Protein AF-A0A821LCJ4-F1 (afdb_monomer_lite)

Sequence (229 aa):
HLNHHFPSSVVELSSCEQFNIKFNEIFEHRVNQILFESLGNTTHIRIHDYLNENQSPDIVFSIGMRIAVLLELRRRLYLAMGQLHNAFEKYEELSIYAHQVTMGIQRLKTCGPRLLELPVNDTVMNTGIKTPESFGKNISEQLKKLAGLTFVDVSNKFEDFNTYNIMAELSGTLNQLAVSLTTIANNIRMLCSIIINGTQYTAMATAAAQIMGNHMALTVVSTMGHVDI

InterPro domains:
  IPR005677 Fumarate hydratase, class II [PTHR11444] (92-228)
  IPR008948 L-Aspartase-like [SSF48557] (3-223)
  IPR022761 Fumarate lyase, N-terminal [PF00206] (93-193)

Radius of gyration: 22.01 Å; chains: 1; bounding box: 57×32×64 Å

Organism: NCBI:txid392032

Secondary structure (DSSP, 8-state):
--GGGS-S-STT--SHHHHHHHHHHHHHHHHHHHHHHHH---S----HHHHTTT--HHHHHHHHHHHHHHHHIIIIIHHHHHHHHHHHTTSGGGHHHHHHHHHHHHHHHHHHHHHTEE--S-SSTTS--PPPTHHHHHHHHHHHHHHS---EE-S-HHHHHH--HHHHHHHHHHHHHHHHHHHHHHHHHHHHTTT---HHHHHHHHHHHHHHHHHHHHHHHHTT-----

Structure (mmCIF, N/CA/C/O backbone):
data_AF-A0A821LCJ4-F1
#
_entry.id   AF-A0A821LCJ4-F1
#
loop_
_atom_site.group_PDB
_atom_site.id
_atom_site.type_symbol
_atom_site.label_atom_id
_atom_site.label_alt_id
_atom_site.label_comp_id
_atom_site.label_asym_id
_atom_site.label_entity_id
_atom_site.label_seq_id
_atom_site.pdbx_PDB_ins_code
_atom_site.Cartn_x
_atom_site.Cartn_y
_atom_site.Cartn_z
_atom_site.occupancy
_atom_site.B_iso_or_equiv
_atom_site.auth_seq_id
_atom_site.auth_comp_id
_atom_site.auth_asym_id
_atom_site.auth_atom_id
_atom_site.pdbx_PDB_model_num
ATOM 1 N N . HIS A 1 1 ? -17.341 10.819 -2.148 1.00 61.78 1 HIS A N 1
ATOM 2 C CA . HIS A 1 1 ? -18.104 12.034 -1.797 1.00 61.78 1 HIS A CA 1
ATOM 3 C C . HIS A 1 1 ? -17.657 12.707 -0.497 1.00 61.78 1 HIS A C 1
ATOM 5 O O . HIS A 1 1 ? -17.877 13.900 -0.402 1.00 61.78 1 HIS A O 1
ATOM 11 N N . LEU A 1 2 ? -16.983 12.033 0.454 1.00 80.19 2 LEU A N 1
ATOM 12 C CA . LEU A 1 2 ? -16.538 12.680 1.707 1.00 80.19 2 LEU A CA 1
ATOM 13 C C . LEU A 1 2 ? -15.099 13.234 1.695 1.00 80.19 2 LEU A C 1
ATOM 15 O O . LEU A 1 2 ? -14.687 13.874 2.655 1.00 80.19 2 LEU A O 1
ATOM 19 N N . ASN A 1 3 ? -14.334 13.019 0.621 1.00 75.56 3 ASN A N 1
ATOM 20 C CA . ASN A 1 3 ? -12.900 13.341 0.576 1.00 75.56 3 ASN A CA 1
ATOM 21 C C . ASN A 1 3 ? -12.586 14.823 0.852 1.00 75.56 3 ASN A C 1
ATOM 23 O O . ASN A 1 3 ? -11.538 15.113 1.405 1.00 75.56 3 ASN A O 1
ATOM 27 N N . HIS A 1 4 ? -13.492 15.745 0.505 1.00 80.81 4 HIS A N 1
ATOM 28 C CA . HIS A 1 4 ? -13.312 17.185 0.733 1.00 80.81 4 HIS A CA 1
ATOM 29 C C . HIS A 1 4 ? -13.464 17.612 2.202 1.00 80.81 4 HIS A C 1
ATOM 31 O O . HIS A 1 4 ? -13.195 18.764 2.519 1.00 80.81 4 HIS A O 1
ATOM 37 N N . HIS A 1 5 ? -13.915 16.716 3.086 1.00 79.44 5 HIS A N 1
ATOM 38 C CA . HIS A 1 5 ? -14.032 17.000 4.517 1.00 79.44 5 HIS A CA 1
ATOM 39 C C . HIS A 1 5 ? -12.752 16.684 5.299 1.00 79.44 5 HIS A C 1
ATOM 41 O O . HIS A 1 5 ? -12.608 17.154 6.426 1.00 79.44 5 HIS A O 1
ATOM 47 N N . PHE A 1 6 ? -11.834 15.906 4.718 1.00 76.69 6 PHE A N 1
ATOM 48 C CA . PHE A 1 6 ? -10.517 15.676 5.304 1.00 76.69 6 PHE A CA 1
ATOM 49 C C . PHE A 1 6 ? -9.576 16.834 4.944 1.00 76.69 6 PHE A C 1
ATOM 51 O O . PHE A 1 6 ? -9.662 17.345 3.822 1.00 76.69 6 PHE A O 1
ATOM 58 N N . PRO A 1 7 ? -8.691 17.256 5.867 1.00 67.62 7 PRO A N 1
ATOM 59 C CA . PRO A 1 7 ? -7.708 18.295 5.584 1.00 67.62 7 PRO A CA 1
ATOM 60 C C . PRO A 1 7 ? -6.841 17.907 4.384 1.00 67.62 7 PRO A C 1
ATOM 62 O O . PRO A 1 7 ? -6.520 16.737 4.164 1.00 67.62 7 PRO A O 1
ATOM 65 N N . SER A 1 8 ? -6.480 18.906 3.581 1.00 59.28 8 SER A N 1
ATOM 66 C CA . SER A 1 8 ? -5.740 18.704 2.334 1.00 59.28 8 SER A CA 1
ATOM 67 C C . SER A 1 8 ? -4.258 18.404 2.540 1.00 59.28 8 SER A C 1
ATOM 69 O O . SER A 1 8 ? -3.614 17.928 1.604 1.00 59.28 8 SER A O 1
ATOM 71 N N . SER A 1 9 ? -3.703 18.683 3.725 1.00 63.44 9 SER A N 1
ATOM 72 C CA . SER A 1 9 ? -2.288 18.456 4.008 1.00 63.44 9 SER A CA 1
ATOM 73 C C . SER A 1 9 ? -2.072 17.418 5.109 1.00 63.44 9 SER A C 1
ATOM 75 O O . SER A 1 9 ? -2.760 17.386 6.125 1.00 63.44 9 SER A O 1
ATOM 77 N N . VAL A 1 10 ? -1.061 16.572 4.898 1.00 61.84 10 VAL A N 1
ATOM 78 C CA . VAL A 1 10 ? -0.571 15.602 5.892 1.00 61.84 10 VAL A CA 1
ATOM 79 C C . VAL A 1 10 ? 0.052 16.319 7.100 1.00 61.84 10 VAL A C 1
ATOM 81 O O . VAL A 1 10 ? 0.080 15.769 8.190 1.00 61.84 10 VAL A O 1
ATOM 84 N N . VAL A 1 11 ? 0.520 17.560 6.917 1.00 56.50 11 VAL A N 1
ATOM 85 C CA . VAL A 1 11 ? 1.195 18.370 7.948 1.00 56.50 11 VAL A CA 1
ATOM 86 C C . VAL A 1 11 ? 0.205 18.990 8.942 1.00 56.50 11 VAL A C 1
ATOM 88 O O . VAL A 1 11 ? 0.571 19.248 10.083 1.00 56.50 11 VAL A O 1
ATOM 91 N N . GLU A 1 12 ? -1.051 19.208 8.541 1.00 52.34 12 GLU A N 1
ATOM 92 C CA . GLU A 1 12 ? -2.107 19.739 9.419 1.00 52.34 12 GLU A CA 1
ATOM 93 C C . GLU A 1 12 ? -2.573 18.747 10.493 1.00 52.34 12 GLU A C 1
ATOM 95 O O . GLU A 1 12 ? -3.188 19.158 11.473 1.00 52.34 12 GLU A O 1
ATOM 100 N N . LEU A 1 13 ? -2.284 17.456 10.328 1.00 60.00 13 LEU A N 1
ATOM 101 C CA . LEU A 1 13 ? -2.612 16.412 11.292 1.00 60.00 13 LEU A CA 1
ATOM 102 C C . LEU A 1 13 ? -1.330 16.031 12.023 1.00 60.00 13 LEU A C 1
ATOM 104 O O . LEU A 1 13 ? -0.544 15.217 11.545 1.00 60.00 13 LEU A O 1
ATOM 108 N N . SER A 1 14 ? -1.092 16.650 13.177 1.00 63.03 14 SER A N 1
ATOM 109 C CA . SER A 1 14 ? 0.166 16.492 13.910 1.00 63.03 14 SER A CA 1
ATOM 110 C C . SER A 1 14 ? 0.271 15.166 14.677 1.00 63.03 14 SER A C 1
ATOM 112 O O . SER A 1 14 ? 1.294 14.930 15.316 1.00 63.03 14 SER A O 1
ATOM 114 N N . SER A 1 15 ? -0.765 14.314 14.653 1.00 77.06 15 SER A N 1
ATOM 115 C CA . SER A 1 15 ? -0.762 12.978 15.269 1.00 77.06 15 SER A CA 1
ATOM 116 C C . SER A 1 15 ? -1.851 12.043 14.713 1.00 77.06 15 SER A C 1
ATOM 118 O O . SER A 1 15 ? -2.855 12.491 14.146 1.00 77.06 15 SER A O 1
ATOM 120 N N . CYS A 1 16 ? -1.685 10.732 14.941 1.00 80.00 16 CYS A N 1
ATOM 121 C CA . CYS A 1 16 ? -2.712 9.708 14.700 1.00 80.00 16 CYS A CA 1
ATOM 122 C C . CYS A 1 16 ? -4.024 10.030 15.436 1.00 80.00 16 CYS A C 1
ATOM 124 O O . CYS A 1 16 ? -5.112 9.826 14.899 1.00 80.00 16 CYS A O 1
ATOM 126 N N . GLU A 1 17 ? -3.923 10.592 16.643 1.00 82.31 17 GLU A N 1
ATOM 127 C CA . GLU A 1 17 ? -5.065 11.004 17.459 1.00 82.31 17 GLU A CA 1
ATOM 128 C C . GLU A 1 17 ? -5.900 12.095 16.780 1.00 82.31 17 GLU A C 1
ATOM 130 O O . GLU A 1 17 ? -7.115 11.948 16.655 1.00 82.31 17 GLU A O 1
ATOM 135 N N . GLN A 1 18 ? -5.266 13.152 16.263 1.00 83.00 18 GLN A N 1
ATOM 136 C CA . GLN A 1 18 ? -5.983 14.218 15.557 1.00 83.00 18 GLN A CA 1
ATOM 137 C C . GLN A 1 18 ? -6.666 13.710 14.287 1.00 83.00 18 GLN A C 1
ATOM 139 O O . GLN A 1 18 ? -7.800 14.101 13.998 1.00 83.00 18 GLN A O 1
ATOM 144 N N . PHE A 1 19 ? -6.009 12.814 13.544 1.00 84.31 19 PHE A N 1
ATOM 145 C CA . PHE A 1 19 ? -6.632 12.172 12.387 1.00 84.31 19 PHE A CA 1
ATOM 146 C C . PHE A 1 19 ? -7.867 11.369 12.799 1.00 84.31 19 PHE A C 1
ATOM 148 O O . PHE A 1 19 ? -8.920 11.504 12.172 1.00 84.31 19 PHE A O 1
ATOM 155 N N . ASN A 1 20 ? -7.763 10.583 13.872 1.00 84.06 20 ASN A N 1
ATOM 156 C CA . ASN A 1 20 ? -8.860 9.758 14.360 1.00 84.06 20 ASN A CA 1
ATOM 157 C C . ASN A 1 20 ? -10.042 10.603 14.869 1.00 84.06 20 ASN A C 1
ATOM 159 O O . ASN A 1 20 ? -11.192 10.335 14.521 1.00 84.06 20 ASN A O 1
ATOM 163 N N . ILE A 1 21 ? -9.772 11.681 15.615 1.00 84.12 21 ILE A N 1
ATOM 164 C CA . ILE A 1 21 ? -10.796 12.650 16.035 1.00 84.12 21 ILE A CA 1
ATOM 165 C C . ILE A 1 21 ? -11.494 13.230 14.806 1.00 84.12 21 ILE A C 1
ATOM 167 O O . ILE A 1 21 ? -12.724 13.220 14.730 1.00 84.12 21 ILE A O 1
ATOM 171 N N . LYS A 1 22 ? -10.725 13.679 13.806 1.00 85.56 22 LYS A N 1
ATOM 172 C CA . LYS A 1 22 ? -11.310 14.307 12.622 1.00 85.56 22 LYS A CA 1
ATOM 173 C C . LYS A 1 22 ? -12.163 13.339 11.811 1.00 85.56 22 LYS A C 1
ATOM 175 O O . LYS A 1 22 ? -13.233 13.712 11.332 1.00 85.56 22 LYS A O 1
ATOM 180 N N . PHE A 1 23 ? -11.709 12.096 11.675 1.00 86.38 23 PHE A N 1
ATOM 181 C CA . PHE A 1 23 ? -12.477 11.032 11.041 1.00 86.38 23 PHE A CA 1
ATOM 182 C C . PHE A 1 23 ? -13.830 10.835 11.740 1.00 86.38 23 PHE A C 1
ATOM 184 O O . PHE A 1 23 ? -14.871 10.826 11.078 1.00 86.38 23 PHE A O 1
ATOM 191 N N . ASN A 1 24 ? -13.824 10.759 13.072 1.00 86.19 24 ASN A N 1
ATOM 192 C CA . ASN A 1 24 ? -15.033 10.564 13.866 1.00 86.19 24 ASN A CA 1
ATOM 193 C C . ASN A 1 24 ? -16.004 11.743 13.769 1.00 86.19 24 ASN A C 1
ATOM 195 O O . ASN A 1 24 ? -17.204 11.519 13.625 1.00 86.19 24 ASN A O 1
ATOM 199 N N . GLU A 1 25 ? -15.511 12.984 13.767 1.00 87.25 25 GLU A N 1
ATOM 200 C CA . GLU A 1 25 ? -16.342 14.178 13.554 1.00 87.25 25 GLU A CA 1
ATOM 201 C C . GLU A 1 25 ? -17.062 14.144 12.200 1.00 87.25 25 GLU A C 1
ATOM 203 O O . GLU A 1 25 ? -18.265 14.398 12.115 1.00 87.25 25 GLU A O 1
ATOM 208 N N . ILE A 1 26 ? -16.334 13.815 11.127 1.00 88.75 26 ILE A N 1
ATOM 209 C CA . ILE A 1 26 ? -16.896 13.736 9.772 1.00 88.75 26 ILE A CA 1
ATOM 210 C C . ILE A 1 26 ? -17.950 12.629 9.706 1.00 88.75 26 ILE A C 1
ATOM 212 O O . ILE A 1 26 ? -19.007 12.810 9.092 1.00 88.75 26 ILE A O 1
ATOM 216 N N . PHE A 1 27 ? -17.676 11.485 10.337 1.00 88.50 27 PHE A N 1
ATOM 217 C CA . PHE A 1 27 ? -18.601 10.360 10.370 1.00 88.50 27 PHE A CA 1
ATOM 218 C C . PHE A 1 27 ? -19.871 10.691 11.165 1.00 88.50 27 PHE A C 1
ATOM 220 O O . PHE A 1 27 ? -20.971 10.495 10.650 1.00 88.50 27 PHE A O 1
ATOM 227 N N . GLU A 1 28 ? -19.740 11.274 12.360 1.00 89.31 28 GLU A N 1
ATOM 228 C CA . GLU A 1 28 ? -20.864 11.747 13.178 1.00 89.31 28 GLU A CA 1
ATOM 229 C C . GLU A 1 28 ? -21.721 12.764 12.424 1.00 89.31 28 GLU A C 1
ATOM 231 O O . GLU A 1 28 ? -22.948 12.628 12.375 1.00 89.31 28 GLU A O 1
ATOM 236 N N . HIS A 1 29 ? -21.093 13.739 11.766 1.00 89.19 29 HIS A N 1
ATOM 237 C CA . HIS A 1 29 ? -21.809 14.717 10.955 1.00 89.19 29 HIS A CA 1
ATOM 238 C C . HIS A 1 29 ? -22.586 14.041 9.817 1.00 89.19 29 HIS A C 1
ATOM 240 O O . HIS A 1 29 ? -23.752 14.359 9.577 1.00 89.19 29 HIS A O 1
ATOM 246 N N . ARG A 1 30 ? -21.976 13.067 9.127 1.00 90.12 30 ARG A N 1
ATOM 247 C CA . ARG A 1 30 ? -22.646 12.359 8.030 1.00 90.12 30 ARG A CA 1
ATOM 248 C C . ARG A 1 30 ? -23.807 11.493 8.517 1.00 90.12 30 ARG A C 1
ATOM 250 O O . ARG A 1 30 ? -24.832 11.444 7.839 1.00 90.12 30 ARG A O 1
ATOM 257 N N . VAL A 1 31 ? -23.669 10.830 9.663 1.00 89.06 31 VAL A N 1
ATOM 258 C CA . VAL A 1 31 ? -24.748 10.035 10.265 1.00 89.06 31 VAL A CA 1
ATOM 259 C C . VAL A 1 31 ? -25.932 10.928 10.625 1.00 89.06 31 VAL A C 1
ATOM 261 O O . VAL A 1 31 ? -27.052 10.636 10.213 1.00 89.06 31 VAL A O 1
ATOM 264 N N . ASN A 1 32 ? -25.693 12.049 11.308 1.00 90.19 32 ASN A N 1
ATOM 265 C CA . ASN A 1 32 ? -26.756 12.987 11.675 1.00 90.19 32 ASN A CA 1
ATOM 266 C C . ASN A 1 32 ? -27.436 13.610 10.450 1.00 90.19 32 ASN A C 1
ATOM 268 O O . ASN A 1 32 ? -28.660 13.713 10.417 1.00 90.19 32 ASN A O 1
ATOM 272 N N . GLN A 1 33 ? -26.670 13.932 9.404 1.00 89.62 33 GLN A N 1
ATOM 273 C CA . GLN A 1 33 ? -27.237 14.393 8.139 1.00 89.62 33 GLN A CA 1
ATOM 274 C C . GLN A 1 33 ? -28.178 13.344 7.523 1.00 89.62 33 GLN A C 1
ATOM 276 O O . GLN A 1 33 ? -29.292 13.678 7.129 1.00 89.62 33 GLN A O 1
ATOM 281 N N . ILE A 1 34 ? -27.762 12.074 7.469 1.00 89.50 34 ILE A N 1
ATOM 282 C CA . ILE A 1 34 ? -28.593 10.992 6.920 1.00 89.50 34 ILE A CA 1
ATOM 283 C C . ILE A 1 34 ? -29.849 10.782 7.772 1.00 89.50 34 ILE A C 1
ATOM 285 O O . ILE A 1 34 ? -30.926 10.585 7.217 1.00 89.50 34 ILE A O 1
ATOM 289 N N . LEU A 1 35 ? -29.746 10.823 9.102 1.00 89.12 35 LEU A N 1
ATOM 290 C CA . LEU A 1 35 ? -30.897 10.662 10.000 1.00 89.12 35 LEU A CA 1
ATOM 291 C C . LEU A 1 35 ? -31.915 11.794 9.839 1.00 89.12 35 LEU A C 1
ATOM 293 O O . LEU A 1 35 ? -33.120 11.536 9.814 1.00 89.12 35 LEU A O 1
ATOM 297 N N . PHE A 1 36 ? -31.438 13.025 9.669 1.00 90.56 36 PHE A N 1
ATOM 298 C CA . PHE A 1 36 ? -32.294 14.161 9.358 1.00 90.56 36 PHE A CA 1
ATOM 299 C C . PHE A 1 36 ? -32.977 13.988 7.993 1.00 90.56 36 PHE A C 1
ATOM 301 O O . PHE A 1 36 ? -34.199 14.080 7.904 1.00 90.56 36 PHE A O 1
ATOM 308 N N . GLU A 1 37 ? -32.212 13.665 6.946 1.00 90.44 37 GLU A N 1
ATOM 309 C CA . GLU A 1 37 ? -32.722 13.507 5.575 1.00 90.44 37 GLU A CA 1
ATOM 310 C C . GLU A 1 37 ? -33.705 12.330 5.429 1.00 90.44 37 GLU A C 1
ATOM 312 O O . GLU A 1 37 ? -34.663 12.422 4.665 1.00 90.44 37 GLU A O 1
ATOM 317 N N . SER A 1 38 ? -33.480 11.221 6.141 1.00 89.75 38 SER A N 1
ATOM 318 C CA . SER A 1 38 ? -34.265 9.984 5.987 1.00 89.75 38 SER A CA 1
ATOM 319 C C . SER A 1 38 ? -35.453 9.863 6.939 1.00 89.75 38 SER A C 1
ATOM 321 O O . SER A 1 38 ? -36.473 9.289 6.562 1.00 89.75 38 SER A O 1
ATOM 323 N N . LEU A 1 39 ? -35.330 10.372 8.167 1.00 88.12 39 LEU A N 1
ATOM 324 C CA . LEU A 1 39 ? -36.312 10.164 9.237 1.00 88.12 39 LEU A CA 1
ATOM 325 C C . LEU A 1 39 ? -36.877 11.476 9.793 1.00 88.12 39 LEU A C 1
ATOM 327 O O . LEU A 1 39 ? -37.722 11.435 10.685 1.00 88.12 39 LEU A O 1
ATOM 331 N N . GLY A 1 40 ? -36.407 12.636 9.318 1.00 87.56 40 GLY A N 1
ATOM 332 C CA . GLY A 1 40 ? -36.753 13.933 9.905 1.00 87.56 40 GLY A CA 1
ATOM 333 C C . GLY A 1 40 ? -36.254 14.086 11.344 1.00 87.56 40 GLY A C 1
ATOM 334 O O . GLY A 1 40 ? -36.756 14.932 12.082 1.00 87.56 40 GLY A O 1
ATOM 335 N N . ASN A 1 41 ? -35.302 13.249 11.771 1.00 85.88 41 ASN A N 1
ATOM 336 C CA . ASN A 1 41 ? -34.805 13.268 13.136 1.00 85.88 41 ASN A CA 1
ATOM 337 C C . ASN A 1 41 ? -33.901 14.490 13.340 1.00 85.88 41 ASN A C 1
ATOM 339 O O . ASN A 1 41 ? -32.852 14.607 12.711 1.00 85.88 41 ASN A O 1
ATOM 343 N N . THR A 1 42 ? -34.312 15.396 14.225 1.00 85.06 42 THR A N 1
ATOM 344 C CA . THR A 1 42 ? -33.559 16.610 14.573 1.00 85.06 42 THR A CA 1
ATOM 345 C C . THR A 1 42 ? -32.671 16.428 15.801 1.00 85.06 42 THR A C 1
ATOM 347 O O . THR A 1 42 ? -31.938 17.344 16.169 1.00 85.06 42 THR A O 1
ATOM 350 N N . THR A 1 43 ? -32.758 15.284 16.483 1.00 87.06 43 THR A N 1
ATOM 351 C CA . THR A 1 43 ? -31.923 14.994 17.646 1.00 87.06 43 THR A CA 1
ATOM 352 C C . THR A 1 43 ? -30.517 14.642 17.184 1.00 87.06 43 THR A C 1
ATOM 354 O O . THR A 1 43 ? -30.320 13.646 16.491 1.00 87.06 43 THR A O 1
ATOM 357 N N . HIS A 1 44 ? -29.536 15.445 17.606 1.00 85.12 44 HIS A N 1
ATOM 358 C CA . HIS A 1 44 ? -28.126 15.158 17.359 1.00 85.12 44 HIS A CA 1
ATOM 359 C C . HIS A 1 44 ? -27.701 13.917 18.142 1.00 85.1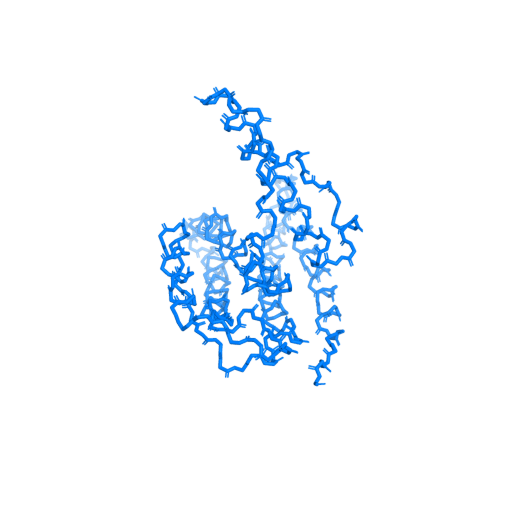2 44 HIS A C 1
ATOM 361 O O . HIS A 1 44 ? -27.699 13.917 19.375 1.00 85.12 44 HIS A O 1
ATOM 367 N N . ILE A 1 45 ? -27.340 12.858 17.426 1.00 84.38 45 ILE A N 1
ATOM 368 C CA . ILE A 1 45 ? -26.779 11.646 18.007 1.00 84.38 45 ILE A CA 1
ATOM 369 C C . ILE A 1 45 ? -25.268 11.808 18.056 1.00 84.38 45 ILE A C 1
ATOM 371 O O . ILE A 1 45 ? -24.587 11.856 17.029 1.00 84.38 45 ILE A O 1
ATOM 375 N N . ARG A 1 46 ? -24.757 11.865 19.281 1.00 83.12 46 ARG A N 1
ATOM 376 C CA . ARG A 1 46 ? -23.333 11.902 19.566 1.00 83.12 46 ARG A CA 1
ATOM 377 C C . ARG A 1 46 ? -22.790 10.474 19.532 1.00 83.12 46 ARG A C 1
ATOM 379 O O . ARG A 1 46 ? -22.931 9.734 20.499 1.00 83.12 46 ARG A O 1
ATOM 386 N N . ILE A 1 47 ? -22.251 10.065 18.386 1.00 80.81 47 ILE A N 1
ATOM 387 C CA . ILE A 1 47 ? -21.742 8.703 18.179 1.00 80.81 47 ILE A CA 1
ATOM 388 C C . ILE A 1 47 ? -20.245 8.584 18.446 1.00 80.81 47 ILE A C 1
ATOM 390 O O . ILE A 1 47 ? -19.765 7.465 18.593 1.00 80.81 47 ILE A O 1
ATOM 394 N N . HIS A 1 48 ? -19.508 9.698 18.532 1.00 73.81 48 HIS A N 1
ATOM 395 C CA . HIS A 1 48 ? -18.066 9.662 18.793 1.00 73.81 48 HIS A CA 1
ATOM 396 C C . HIS A 1 48 ? -17.704 8.885 20.075 1.00 73.81 48 HIS A C 1
ATOM 398 O O . HIS A 1 48 ? -16.677 8.211 20.079 1.00 73.81 48 HIS A O 1
ATOM 404 N N . ASP A 1 49 ? -18.574 8.913 21.096 1.00 68.62 49 ASP A N 1
ATOM 405 C CA . ASP A 1 49 ? -18.419 8.155 22.346 1.00 68.62 49 ASP A CA 1
ATOM 406 C C . ASP A 1 49 ? -18.390 6.636 22.097 1.00 68.62 49 ASP A C 1
ATOM 408 O O . ASP A 1 49 ? -17.674 5.924 22.788 1.00 68.62 49 ASP A O 1
ATOM 412 N N . TYR A 1 50 ? -19.095 6.156 21.066 1.00 75.19 50 TYR A N 1
ATOM 413 C CA . TYR A 1 50 ? -19.183 4.740 20.692 1.00 75.19 50 TYR A CA 1
ATOM 414 C C . TYR A 1 50 ? -18.171 4.331 19.610 1.00 75.19 50 TYR A C 1
ATOM 416 O O . TYR A 1 50 ? -17.781 3.169 19.531 1.00 75.19 50 TYR A O 1
ATOM 424 N N . LEU A 1 51 ? -17.750 5.260 18.740 1.00 74.88 51 LEU A N 1
ATOM 425 C CA . LEU A 1 51 ? -16.887 4.953 17.586 1.00 74.88 51 LEU A CA 1
ATOM 426 C C . LEU A 1 51 ? -15.492 4.470 17.990 1.00 74.88 51 LEU A C 1
ATOM 428 O O . LEU A 1 51 ? -14.933 3.600 17.324 1.00 74.88 51 LEU A O 1
ATOM 432 N N . ASN A 1 52 ? -14.957 5.024 19.078 1.00 76.38 52 ASN A N 1
ATOM 433 C CA . ASN A 1 52 ? -13.635 4.687 19.602 1.00 76.38 52 ASN A CA 1
ATOM 434 C C . ASN A 1 52 ? -13.681 3.688 20.764 1.00 76.38 52 ASN A C 1
ATOM 436 O O . ASN A 1 52 ? -12.636 3.395 21.348 1.00 76.38 52 ASN A O 1
ATOM 440 N N . GLU A 1 53 ? -14.858 3.162 21.125 1.00 76.69 53 GLU A N 1
ATOM 441 C CA . GLU A 1 53 ? -14.930 2.140 22.166 1.00 76.69 53 GLU A CA 1
ATOM 442 C C . GLU A 1 53 ? -14.026 0.968 21.792 1.00 76.69 53 GLU A C 1
ATOM 444 O O . GLU A 1 53 ? -14.122 0.407 20.697 1.00 76.69 53 GLU A O 1
ATOM 449 N N . ASN A 1 54 ? -13.160 0.582 22.731 1.00 74.00 54 ASN A N 1
ATOM 450 C CA . ASN A 1 54 ? -12.210 -0.514 22.566 1.00 74.00 54 ASN A CA 1
ATOM 451 C C . ASN A 1 54 ? -11.139 -0.269 21.479 1.00 74.00 54 ASN A C 1
ATOM 453 O O . ASN A 1 54 ? -10.580 -1.235 20.966 1.00 74.00 54 ASN A O 1
ATOM 457 N N . GLN A 1 55 ? -10.827 0.983 21.117 1.00 77.25 55 GLN A N 1
ATOM 458 C CA . GLN A 1 55 ? -9.835 1.304 20.079 1.00 77.25 55 GLN A CA 1
ATOM 459 C C . GLN A 1 55 ? -8.807 2.350 20.534 1.00 77.25 55 GLN A C 1
ATOM 461 O O . GLN A 1 55 ? -9.158 3.382 21.100 1.00 77.25 55 GLN A O 1
ATOM 466 N N . SER A 1 56 ? -7.534 2.111 20.212 1.00 79.62 56 SER A N 1
ATOM 467 C CA . SER A 1 56 ? -6.465 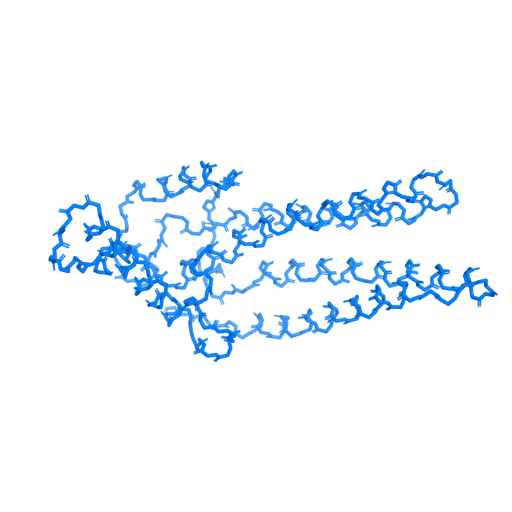3.111 20.243 1.00 79.62 56 SER A CA 1
ATOM 468 C C . SER A 1 56 ? -6.332 3.789 18.869 1.00 79.62 56 SER A C 1
ATOM 470 O O . SER A 1 56 ? -6.239 3.079 17.860 1.00 79.62 56 SER A O 1
ATOM 472 N N . PRO A 1 57 ? -6.271 5.135 18.801 1.00 80.81 57 PRO A N 1
ATOM 473 C CA . PRO A 1 57 ? -6.047 5.869 17.555 1.00 80.81 57 PRO A CA 1
ATOM 474 C C . PRO A 1 57 ? -4.830 5.392 16.753 1.00 80.81 57 PRO A C 1
ATOM 476 O O . PRO A 1 57 ? -4.906 5.311 15.529 1.00 80.81 57 PRO A O 1
ATOM 479 N N . ASP A 1 58 ? -3.732 5.032 17.420 1.00 80.19 58 ASP A N 1
ATOM 480 C CA . ASP A 1 58 ? -2.500 4.576 16.764 1.00 80.19 58 ASP A CA 1
ATOM 481 C C . ASP A 1 58 ? -2.694 3.232 16.057 1.00 80.19 58 ASP A C 1
ATOM 483 O O . ASP A 1 58 ? -2.255 3.034 14.921 1.00 80.19 58 ASP A O 1
ATOM 487 N N . ILE A 1 59 ? -3.439 2.324 16.692 1.00 80.06 59 ILE A N 1
ATOM 488 C CA . ILE A 1 59 ? -3.772 1.020 16.115 1.00 80.06 59 ILE A CA 1
ATOM 489 C C . ILE A 1 59 ? -4.729 1.201 14.937 1.00 80.06 59 ILE A C 1
ATOM 491 O O . ILE A 1 59 ? -4.492 0.639 13.867 1.00 80.06 59 ILE A O 1
ATOM 495 N N . VAL A 1 60 ? -5.769 2.027 15.086 1.00 82.94 60 VAL A N 1
ATOM 496 C CA . VAL A 1 60 ? -6.713 2.339 13.997 1.00 82.94 60 VAL A CA 1
ATOM 497 C C . VAL A 1 60 ? -5.975 2.925 12.794 1.00 82.94 60 VAL A C 1
ATOM 499 O O . VAL A 1 60 ? -6.202 2.500 11.657 1.00 82.94 60 VAL A O 1
ATOM 502 N N . PHE A 1 61 ? -5.047 3.851 13.036 1.00 84.44 61 PHE A N 1
ATOM 503 C CA . PHE A 1 61 ? -4.238 4.457 11.987 1.00 84.44 61 PHE A CA 1
ATOM 504 C C . PHE A 1 61 ? -3.327 3.429 11.299 1.00 84.44 61 PHE A C 1
ATOM 506 O O . PHE A 1 61 ? -3.315 3.350 10.069 1.00 84.44 61 PHE A O 1
ATOM 513 N N . SER A 1 62 ? -2.625 2.587 12.066 1.00 84.62 62 SER A N 1
ATOM 514 C CA . SER A 1 62 ? -1.766 1.517 11.535 1.00 84.62 62 SER A CA 1
ATOM 515 C C . SER A 1 62 ? -2.551 0.519 10.672 1.00 84.62 62 SER A C 1
ATOM 517 O O . SER A 1 62 ? -2.145 0.208 9.545 1.00 84.62 62 SER A O 1
ATOM 519 N N . ILE A 1 63 ? -3.730 0.086 11.138 1.00 85.56 63 ILE A N 1
ATOM 520 C CA . ILE A 1 63 ? -4.645 -0.782 10.381 1.00 85.56 63 ILE A CA 1
ATOM 521 C C . ILE A 1 63 ? -5.053 -0.100 9.066 1.00 85.56 63 ILE A C 1
ATOM 523 O O . ILE A 1 63 ? -4.938 -0.696 7.989 1.00 85.56 63 ILE A O 1
ATOM 527 N N . GLY A 1 64 ? -5.495 1.159 9.135 1.00 87.75 64 GLY A N 1
ATOM 528 C CA . GLY A 1 64 ? -5.899 1.943 7.968 1.00 87.75 64 GLY A CA 1
ATOM 529 C C . GLY A 1 64 ? -4.781 2.077 6.934 1.00 87.75 64 GLY A C 1
ATOM 530 O O . GLY A 1 64 ? -5.008 1.850 5.743 1.00 87.75 64 GLY A O 1
ATOM 531 N N . MET A 1 65 ? -3.558 2.355 7.389 1.00 89.69 65 MET A N 1
ATOM 532 C CA . MET A 1 65 ? -2.367 2.451 6.545 1.00 89.69 65 MET A CA 1
ATOM 533 C C . MET A 1 65 ? -2.058 1.133 5.830 1.00 89.69 65 MET A C 1
ATOM 535 O O . MET A 1 65 ? -1.884 1.129 4.608 1.00 89.69 65 MET A O 1
ATOM 539 N N . ARG A 1 66 ? -2.046 -0.003 6.542 1.00 91.44 66 ARG A N 1
ATOM 540 C CA . ARG A 1 66 ? -1.787 -1.320 5.925 1.00 91.44 66 ARG A CA 1
ATOM 541 C C . ARG A 1 66 ? -2.862 -1.692 4.909 1.00 91.44 66 ARG A C 1
ATOM 543 O O . ARG A 1 66 ? -2.532 -2.152 3.814 1.00 91.44 66 ARG A O 1
ATOM 550 N N . ILE A 1 67 ? -4.136 -1.431 5.213 1.00 91.69 67 ILE A N 1
ATOM 551 C CA . ILE A 1 67 ? -5.240 -1.639 4.264 1.00 91.69 67 ILE A CA 1
ATOM 552 C C . ILE A 1 67 ? -5.048 -0.773 3.016 1.00 91.69 67 ILE A C 1
ATOM 554 O O . ILE A 1 67 ? -5.136 -1.291 1.901 1.00 91.69 67 ILE A O 1
ATOM 558 N N . ALA A 1 68 ? -4.776 0.525 3.180 1.00 92.94 68 ALA A N 1
ATOM 559 C CA . ALA A 1 68 ? -4.587 1.446 2.063 1.00 92.94 68 ALA A CA 1
ATOM 560 C C . ALA A 1 68 ? -3.437 0.991 1.155 1.00 92.94 68 ALA A C 1
ATOM 562 O O . ALA A 1 68 ? -3.618 0.877 -0.058 1.00 92.94 68 ALA A O 1
ATOM 563 N N . VAL A 1 69 ? -2.295 0.632 1.746 1.00 95.25 69 VAL A N 1
ATOM 564 C CA . VAL A 1 69 ? -1.133 0.091 1.033 1.00 95.25 69 VAL A CA 1
ATOM 565 C C . VAL A 1 69 ? -1.492 -1.177 0.260 1.00 95.25 69 VAL A C 1
ATOM 567 O O . VAL A 1 69 ? -1.266 -1.243 -0.947 1.00 95.25 69 VAL A O 1
ATOM 570 N N . LEU A 1 70 ? -2.090 -2.178 0.912 1.00 94.81 70 LEU A N 1
ATOM 571 C CA . LEU A 1 70 ? -2.457 -3.445 0.268 1.00 94.81 70 LEU A CA 1
ATOM 572 C C . LEU A 1 70 ? -3.443 -3.238 -0.888 1.00 94.81 70 LEU A C 1
ATOM 574 O O . LEU A 1 70 ? -3.330 -3.878 -1.941 1.00 94.81 70 LEU A O 1
ATOM 578 N N . LEU A 1 71 ? -4.405 -2.329 -0.716 1.00 94.25 71 LEU A N 1
ATOM 579 C CA . LEU A 1 71 ? -5.356 -1.978 -1.761 1.00 94.25 71 LEU A CA 1
ATOM 580 C C . LEU A 1 71 ? -4.681 -1.263 -2.931 1.00 94.25 71 LEU A C 1
ATOM 582 O O . LEU A 1 71 ? -4.981 -1.614 -4.068 1.00 94.25 71 LEU A O 1
ATOM 586 N N . GLU A 1 72 ? -3.774 -0.320 -2.688 1.00 95.56 72 GLU A N 1
ATOM 587 C CA . GLU A 1 72 ? -3.056 0.413 -3.738 1.00 95.56 72 GLU A CA 1
ATOM 588 C C . GLU A 1 72 ? -2.062 -0.478 -4.498 1.00 95.56 72 GLU A C 1
ATOM 590 O O . GLU A 1 72 ? -2.016 -0.443 -5.734 1.00 95.56 72 GLU A O 1
ATOM 595 N N . LEU A 1 73 ? -1.357 -1.372 -3.795 1.00 95.75 73 LEU A N 1
ATOM 596 C CA . LEU A 1 73 ? -0.525 -2.405 -4.417 1.00 95.75 73 LEU A CA 1
ATOM 597 C C . LEU A 1 73 ? -1.357 -3.259 -5.383 1.00 95.75 73 LEU A C 1
ATOM 599 O O . LEU A 1 73 ? -0.985 -3.431 -6.544 1.00 95.75 73 LEU A O 1
ATOM 603 N N . ARG A 1 74 ? -2.523 -3.743 -4.933 1.00 94.00 74 ARG A N 1
ATOM 604 C CA . ARG A 1 74 ? -3.409 -4.595 -5.739 1.00 94.00 74 ARG A CA 1
ATOM 605 C C . ARG A 1 74 ? -4.086 -3.847 -6.888 1.00 94.00 74 ARG A C 1
ATOM 607 O O . ARG A 1 74 ? -4.173 -4.386 -7.987 1.00 94.00 74 ARG A O 1
ATOM 614 N N . ARG A 1 75 ? -4.624 -2.654 -6.628 1.00 94.81 75 ARG A N 1
ATOM 615 C CA . ARG A 1 75 ? -5.498 -1.917 -7.559 1.00 94.81 75 ARG A CA 1
ATOM 616 C C . ARG A 1 75 ? -4.738 -1.088 -8.579 1.00 94.81 75 ARG A C 1
ATOM 618 O O . ARG A 1 75 ? -5.309 -0.790 -9.621 1.00 94.81 75 ARG A O 1
ATOM 625 N N . ARG A 1 76 ? -3.500 -0.690 -8.285 1.00 96.25 76 ARG A N 1
ATOM 626 C CA . ARG A 1 76 ? -2.711 0.157 -9.183 1.00 96.25 76 ARG A CA 1
ATOM 627 C C . ARG A 1 76 ? -1.393 -0.491 -9.548 1.00 96.25 76 ARG A C 1
ATOM 629 O O . ARG A 1 76 ? -1.181 -0.790 -10.721 1.00 96.25 76 ARG A O 1
ATOM 636 N N . LEU A 1 77 ? -0.528 -0.738 -8.564 1.00 96.50 77 LEU A N 1
ATOM 637 C CA . LEU A 1 77 ? 0.863 -1.083 -8.854 1.00 96.50 77 LEU A CA 1
ATOM 638 C C . LEU A 1 77 ? 0.987 -2.422 -9.588 1.00 96.50 77 LEU A C 1
ATOM 640 O O . LEU A 1 77 ? 1.585 -2.469 -10.658 1.00 96.50 77 LEU A O 1
ATOM 644 N N . TYR A 1 78 ? 0.380 -3.495 -9.078 1.00 97.06 78 TYR A N 1
ATOM 645 C CA . TYR A 1 78 ? 0.466 -4.811 -9.719 1.00 97.06 78 TYR A CA 1
ATOM 646 C C . TYR A 1 78 ? -0.178 -4.842 -11.106 1.00 97.06 78 TYR A C 1
ATOM 648 O O . TYR A 1 78 ? 0.327 -5.538 -11.985 1.00 97.06 78 TYR A O 1
ATOM 656 N N . LEU A 1 79 ? -1.242 -4.065 -11.332 1.00 97.44 79 LEU A N 1
ATOM 657 C CA . LEU A 1 79 ? -1.852 -3.946 -12.658 1.00 97.44 79 LEU A CA 1
ATOM 658 C C . LEU A 1 79 ? -0.920 -3.223 -13.634 1.00 97.44 79 LEU A C 1
ATOM 660 O O . LEU A 1 79 ? -0.670 -3.734 -14.723 1.00 97.44 79 LEU A O 1
ATOM 664 N N . ALA A 1 80 ? -0.360 -2.079 -13.233 1.00 96.94 80 ALA A N 1
ATOM 665 C CA . ALA A 1 80 ? 0.566 -1.310 -14.061 1.00 96.94 80 ALA A CA 1
ATOM 666 C C . ALA A 1 80 ? 1.843 -2.107 -14.380 1.00 96.94 80 ALA A C 1
ATOM 668 O O . ALA A 1 80 ? 2.288 -2.145 -15.526 1.00 96.94 80 ALA A O 1
ATOM 669 N N . MET A 1 81 ? 2.400 -2.808 -13.390 1.00 96.88 81 MET A N 1
ATOM 670 C CA . MET A 1 81 ? 3.552 -3.686 -13.594 1.00 96.88 81 MET A CA 1
ATOM 671 C C . MET A 1 81 ? 3.213 -4.871 -14.502 1.00 96.88 81 MET A C 1
ATOM 673 O O . MET A 1 81 ? 4.019 -5.221 -15.356 1.00 96.88 81 MET A O 1
ATOM 677 N N . GLY A 1 82 ? 2.020 -5.459 -14.374 1.00 97.38 82 GLY A N 1
ATOM 678 C CA . GLY A 1 82 ? 1.557 -6.515 -15.277 1.00 97.38 82 GLY A CA 1
ATOM 679 C C . GLY A 1 82 ? 1.443 -6.036 -16.726 1.00 97.38 82 GLY A C 1
ATOM 680 O O . GLY A 1 82 ? 1.888 -6.721 -17.642 1.00 97.38 82 GLY A O 1
ATOM 681 N N . GLN A 1 83 ? 0.920 -4.827 -16.946 1.00 97.06 83 GLN A N 1
ATOM 682 C CA . GLN A 1 83 ? 0.869 -4.213 -18.277 1.00 97.06 83 GLN A CA 1
ATOM 683 C C . GLN A 1 83 ? 2.269 -3.966 -18.850 1.00 97.06 83 GLN A C 1
ATOM 685 O O . GLN A 1 83 ? 2.510 -4.272 -20.017 1.00 97.06 83 GLN A O 1
ATOM 690 N N . LEU A 1 84 ? 3.191 -3.450 -18.034 1.00 95.31 84 LEU A N 1
ATOM 691 C CA . LEU A 1 84 ? 4.573 -3.200 -18.442 1.00 95.31 84 LEU A CA 1
ATOM 692 C C . LEU A 1 84 ? 5.313 -4.504 -18.778 1.00 95.31 84 LEU A C 1
ATOM 694 O O . LEU A 1 84 ? 5.975 -4.586 -19.807 1.00 95.31 84 LEU A O 1
ATOM 698 N N . HIS A 1 85 ? 5.151 -5.536 -17.949 1.00 96.81 85 HIS A N 1
ATOM 699 C CA . HIS A 1 85 ? 5.689 -6.872 -18.199 1.00 96.81 85 HIS A CA 1
ATOM 700 C C . HIS A 1 85 ? 5.179 -7.441 -19.532 1.00 96.81 85 HIS A C 1
ATOM 702 O O . HIS A 1 85 ? 5.983 -7.781 -20.397 1.00 96.81 85 HIS A O 1
ATOM 708 N N . ASN A 1 86 ? 3.858 -7.436 -19.745 1.00 97.19 86 ASN A N 1
ATOM 709 C CA . ASN A 1 86 ? 3.243 -7.925 -20.982 1.00 97.19 86 ASN A CA 1
ATOM 710 C C . ASN A 1 86 ? 3.675 -7.122 -22.218 1.00 97.19 86 ASN A C 1
ATOM 712 O O . ASN A 1 86 ? 3.634 -7.637 -23.332 1.00 97.19 86 ASN A O 1
ATOM 716 N N . ALA A 1 87 ? 4.039 -5.847 -22.061 1.00 95.00 87 ALA A N 1
ATOM 717 C CA . ALA A 1 87 ? 4.567 -5.046 -23.159 1.00 95.00 87 ALA A CA 1
ATOM 718 C C . ALA A 1 87 ? 5.978 -5.496 -23.566 1.00 95.00 87 ALA A C 1
ATOM 720 O O . ALA A 1 87 ? 6.267 -5.535 -24.761 1.00 95.00 87 ALA A O 1
ATOM 721 N N . PHE A 1 88 ? 6.824 -5.863 -22.598 1.00 95.19 88 PHE A N 1
ATOM 722 C CA . PHE A 1 88 ? 8.172 -6.370 -22.859 1.00 95.19 88 PHE A CA 1
ATOM 723 C C . PHE A 1 88 ? 8.181 -7.810 -23.374 1.00 95.19 88 PHE A C 1
ATOM 725 O O . PHE A 1 88 ? 8.935 -8.095 -24.295 1.00 95.19 88 PHE A O 1
ATOM 732 N N . GLU A 1 89 ? 7.314 -8.693 -22.870 1.00 95.00 89 GLU A N 1
ATOM 733 C CA . GLU A 1 89 ? 7.259 -10.094 -23.331 1.00 95.00 89 GLU A CA 1
ATOM 734 C C . GLU A 1 89 ? 6.915 -10.261 -24.817 1.00 95.00 89 GLU A C 1
ATOM 736 O O . GLU A 1 89 ? 7.184 -11.309 -25.396 1.00 95.00 89 GLU A O 1
ATOM 741 N N . LYS A 1 90 ? 6.356 -9.233 -25.466 1.00 95.12 90 LYS A N 1
ATOM 742 C CA . LYS A 1 90 ? 6.070 -9.266 -26.909 1.00 95.12 90 LYS A CA 1
ATOM 743 C C . LYS A 1 90 ? 7.321 -9.390 -27.782 1.00 95.12 90 LYS A C 1
ATOM 745 O O . LYS A 1 90 ? 7.182 -9.746 -28.948 1.00 95.12 90 LYS A O 1
ATOM 750 N N . TYR A 1 91 ? 8.497 -9.062 -27.249 1.00 92.81 91 TYR A N 1
ATOM 751 C CA . TYR A 1 91 ? 9.755 -9.025 -27.988 1.00 92.81 91 TYR A CA 1
ATOM 752 C C . TYR A 1 91 ? 10.823 -9.807 -27.222 1.00 92.81 91 TYR A C 1
ATOM 754 O O . TYR A 1 91 ? 11.097 -9.516 -26.056 1.00 92.81 91 TYR A O 1
ATOM 762 N N . GLU A 1 92 ? 11.444 -10.788 -27.875 1.00 93.19 92 GLU A N 1
ATOM 763 C CA . GLU A 1 92 ? 12.417 -11.688 -27.244 1.00 93.19 92 GLU A CA 1
ATOM 764 C C . GLU A 1 92 ? 13.622 -10.923 -26.674 1.00 93.19 92 GLU A C 1
ATOM 766 O O . GLU A 1 92 ? 14.074 -11.208 -25.560 1.00 93.19 92 GLU A O 1
ATOM 771 N N . GLU A 1 93 ? 14.082 -9.874 -27.364 1.00 91.00 93 GLU A N 1
ATOM 772 C CA . GLU A 1 93 ? 15.217 -9.056 -26.923 1.00 91.00 93 GLU A CA 1
ATOM 773 C C . GLU A 1 93 ? 14.914 -8.237 -25.655 1.00 91.00 93 GLU A C 1
ATOM 775 O O . GLU A 1 93 ? 15.832 -7.783 -24.970 1.00 91.00 93 GLU A O 1
ATOM 780 N N . LEU A 1 94 ? 13.633 -8.052 -25.312 1.00 93.31 94 LEU A N 1
ATOM 781 C CA . LEU A 1 94 ? 13.187 -7.318 -24.123 1.00 93.31 94 LEU A CA 1
ATOM 782 C C . LEU A 1 94 ? 12.828 -8.245 -22.949 1.00 93.31 94 LEU A C 1
ATOM 784 O O . LEU A 1 94 ? 12.425 -7.764 -21.885 1.00 93.31 94 LEU A O 1
ATOM 788 N N . SER A 1 95 ? 13.035 -9.558 -23.096 1.00 94.00 95 SER A N 1
ATOM 789 C CA . SER A 1 95 ? 12.776 -10.568 -22.058 1.00 94.00 95 SER A CA 1
ATOM 790 C C . SER A 1 95 ? 13.498 -10.280 -20.735 1.00 94.00 95 SER A C 1
ATOM 792 O O . SER A 1 95 ? 12.945 -10.518 -19.659 1.00 94.00 95 SER A O 1
ATOM 794 N N . ILE A 1 96 ? 14.690 -9.673 -20.782 1.00 94.62 96 ILE A N 1
ATOM 795 C CA . ILE A 1 96 ? 15.419 -9.229 -19.585 1.00 94.62 96 ILE A CA 1
ATOM 796 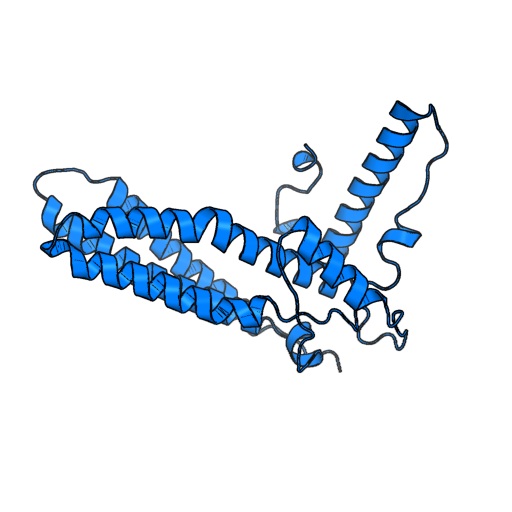C C . ILE A 1 96 ? 14.617 -8.208 -18.761 1.00 94.62 96 ILE A C 1
ATOM 798 O O . ILE A 1 96 ? 14.561 -8.309 -17.534 1.00 94.62 96 ILE A O 1
ATOM 802 N N . TYR A 1 97 ? 13.944 -7.256 -19.413 1.00 96.31 97 TYR A N 1
ATOM 803 C CA . TYR A 1 97 ? 13.137 -6.239 -18.736 1.00 96.31 97 TYR A CA 1
ATOM 804 C C . TYR A 1 97 ? 11.822 -6.823 -18.229 1.00 96.31 97 TYR A C 1
ATOM 806 O O . TYR A 1 97 ? 11.414 -6.521 -17.106 1.00 96.31 97 TYR A O 1
ATOM 814 N N . ALA A 1 98 ? 11.202 -7.721 -19.002 1.00 96.81 98 ALA A N 1
ATOM 815 C CA . ALA A 1 98 ? 10.046 -8.485 -18.544 1.00 96.81 98 ALA A CA 1
ATOM 816 C C . ALA A 1 98 ? 10.372 -9.243 -17.246 1.00 96.81 98 ALA A C 1
ATOM 818 O O . ALA A 1 98 ? 9.620 -9.153 -16.272 1.00 96.81 98 ALA A O 1
ATOM 819 N N . HIS A 1 99 ? 11.531 -9.907 -17.195 1.00 97.12 99 HIS A N 1
ATOM 820 C CA . HIS A 1 99 ? 11.995 -10.627 -16.015 1.00 97.12 99 HIS A CA 1
ATOM 821 C C . HIS A 1 99 ? 12.276 -9.695 -14.825 1.00 97.12 99 HIS A C 1
ATOM 823 O O . HIS A 1 99 ? 11.862 -9.999 -13.705 1.00 97.12 99 HIS A O 1
ATOM 829 N N . GLN A 1 100 ? 12.911 -8.535 -15.040 1.00 97.44 100 GLN A N 1
ATOM 830 C CA . GLN A 1 100 ? 13.124 -7.541 -13.977 1.00 97.44 100 GLN A CA 1
ATOM 831 C C . GLN A 1 100 ? 11.806 -7.080 -13.339 1.00 97.44 100 GLN A C 1
ATOM 833 O O . GLN A 1 100 ? 11.718 -7.003 -12.110 1.00 97.44 100 GLN A O 1
ATOM 838 N N . VAL A 1 101 ? 10.772 -6.830 -14.149 1.00 97.44 101 VAL A N 1
ATOM 839 C CA . VAL A 1 101 ? 9.435 -6.474 -13.654 1.00 97.44 101 VAL A CA 1
ATOM 840 C C . VAL A 1 101 ? 8.821 -7.634 -12.865 1.00 97.44 101 VAL A C 1
ATOM 842 O O . VAL A 1 101 ? 8.340 -7.413 -11.753 1.00 97.44 101 VAL A O 1
ATOM 845 N N . THR A 1 102 ? 8.904 -8.871 -13.366 1.00 97.81 102 THR A N 1
ATOM 846 C CA . THR A 1 102 ? 8.410 -10.067 -12.656 1.00 97.81 102 THR A CA 1
ATOM 847 C C . THR A 1 102 ? 9.067 -10.228 -11.291 1.00 97.81 102 THR A C 1
ATOM 849 O O . THR A 1 102 ? 8.372 -10.427 -10.293 1.00 97.81 102 THR A O 1
ATOM 852 N N . MET A 1 103 ? 10.393 -10.093 -11.218 1.00 98.00 103 MET A N 1
ATOM 853 C CA . MET A 1 103 ? 11.124 -10.174 -9.952 1.00 98.00 103 MET A CA 1
ATOM 854 C C . MET A 1 103 ? 10.734 -9.038 -9.000 1.00 98.00 103 MET A C 1
ATOM 856 O O . MET A 1 103 ? 10.582 -9.273 -7.804 1.00 98.00 103 MET A O 1
ATOM 860 N N . GLY A 1 104 ? 10.503 -7.826 -9.513 1.00 96.94 104 GLY A N 1
ATOM 861 C CA . GLY A 1 104 ? 9.979 -6.710 -8.722 1.00 96.94 104 GLY A CA 1
ATOM 862 C C . GLY A 1 104 ? 8.612 -7.015 -8.096 1.00 96.94 104 GLY A C 1
ATOM 863 O O . GLY A 1 104 ? 8.426 -6.810 -6.898 1.00 96.94 104 GLY A O 1
ATOM 864 N N . ILE A 1 105 ? 7.675 -7.578 -8.873 1.00 97.25 105 ILE A N 1
ATOM 865 C CA . ILE A 1 105 ? 6.360 -8.008 -8.361 1.00 97.25 105 ILE A CA 1
ATOM 866 C C . ILE A 1 105 ? 6.531 -9.084 -7.287 1.00 97.25 105 ILE A C 1
ATOM 868 O O . ILE A 1 105 ? 5.866 -9.032 -6.254 1.00 97.25 105 ILE A O 1
ATOM 872 N N . GLN A 1 106 ? 7.395 -10.074 -7.524 1.00 97.44 106 GLN A N 1
ATOM 873 C CA . GLN A 1 106 ? 7.613 -11.164 -6.574 1.00 97.44 106 GLN A CA 1
ATOM 874 C C . GLN A 1 106 ? 8.168 -10.656 -5.244 1.00 97.44 106 GLN A C 1
ATOM 876 O O . GLN A 1 106 ? 7.630 -11.027 -4.206 1.00 97.44 106 GLN A O 1
ATOM 881 N N . ARG A 1 107 ? 9.163 -9.761 -5.264 1.00 97.31 107 ARG A N 1
ATOM 882 C CA . ARG A 1 107 ? 9.697 -9.139 -4.042 1.00 97.31 107 ARG A CA 1
ATOM 883 C C . ARG A 1 107 ? 8.623 -8.350 -3.295 1.00 97.31 107 ARG A C 1
ATOM 885 O O . ARG A 1 107 ? 8.495 -8.494 -2.093 1.00 97.31 107 ARG A O 1
ATOM 892 N N . LEU A 1 108 ? 7.783 -7.576 -3.983 1.00 96.38 108 LEU A N 1
ATOM 893 C CA . LEU A 1 108 ? 6.685 -6.865 -3.310 1.00 96.38 108 LEU A CA 1
ATOM 894 C C . LEU A 1 108 ? 5.674 -7.825 -2.671 1.00 96.38 108 LEU A C 1
ATOM 896 O O . LEU A 1 108 ? 5.177 -7.582 -1.572 1.00 96.38 108 LEU A O 1
ATOM 900 N N . LYS A 1 109 ? 5.390 -8.949 -3.335 1.00 95.81 109 LYS A N 1
ATOM 901 C CA . LYS A 1 109 ? 4.488 -9.975 -2.804 1.00 95.81 109 LYS A CA 1
ATOM 902 C C . LYS A 1 109 ? 5.035 -10.662 -1.553 1.00 95.81 109 LYS A C 1
ATOM 904 O O . LYS A 1 109 ? 4.222 -11.103 -0.744 1.00 95.81 109 LYS A O 1
ATOM 909 N N . THR A 1 110 ? 6.354 -10.735 -1.351 1.00 96.06 110 THR A N 1
ATOM 910 C CA . THR A 1 110 ? 6.911 -11.342 -0.129 1.00 96.06 110 THR A CA 1
ATOM 911 C C . THR A 1 110 ? 6.643 -10.495 1.112 1.00 96.06 110 THR A C 1
ATOM 913 O O . THR A 1 110 ? 6.588 -11.068 2.197 1.00 96.06 110 THR A O 1
ATOM 916 N N . CYS A 1 111 ? 6.427 -9.180 0.980 1.00 94.81 111 CYS A N 1
ATOM 917 C CA . CYS A 1 111 ? 5.997 -8.306 2.080 1.00 94.81 111 CYS A CA 1
ATOM 918 C C . CYS A 1 111 ? 4.509 -8.487 2.434 1.00 94.81 111 CYS A C 1
ATOM 920 O O . CYS A 1 111 ? 4.088 -8.150 3.536 1.00 94.81 111 CYS A O 1
ATOM 922 N N . GLY A 1 112 ? 3.701 -9.029 1.513 1.00 92.19 112 GLY A N 1
ATOM 923 C CA . GLY A 1 112 ? 2.248 -9.168 1.653 1.00 92.19 112 GLY A CA 1
ATOM 924 C C . GLY A 1 112 ? 1.787 -9.867 2.941 1.00 92.19 112 GLY A C 1
ATOM 925 O O . GLY A 1 112 ? 0.932 -9.307 3.621 1.00 92.19 112 GLY A O 1
ATOM 926 N N . PRO A 1 113 ? 2.337 -11.042 3.309 1.00 93.06 113 PRO A N 1
ATOM 927 C CA . PRO A 1 113 ? 1.985 -11.718 4.557 1.00 93.06 113 PRO A CA 1
ATOM 928 C C . PRO A 1 113 ? 2.225 -10.856 5.803 1.00 93.06 113 PRO A C 1
ATOM 930 O O . PRO A 1 113 ? 1.327 -10.743 6.625 1.00 93.06 113 PRO A O 1
ATOM 933 N N . ARG A 1 114 ? 3.374 -10.174 5.894 1.00 92.75 114 ARG A N 1
ATOM 934 C CA . ARG A 1 114 ? 3.707 -9.308 7.039 1.00 92.75 114 ARG A CA 1
ATOM 935 C C . ARG A 1 114 ? 2.848 -8.041 7.087 1.00 92.75 114 ARG A C 1
ATOM 937 O O . ARG A 1 114 ? 2.471 -7.590 8.157 1.00 92.75 114 ARG A O 1
ATOM 944 N N . LEU A 1 115 ? 2.447 -7.502 5.932 1.00 92.44 115 LEU A N 1
ATOM 945 C CA . LEU A 1 115 ? 1.467 -6.406 5.858 1.00 92.44 115 LEU A CA 1
ATOM 946 C C . LEU A 1 115 ? 0.061 -6.814 6.340 1.00 92.44 115 LEU A C 1
ATOM 948 O O . LEU A 1 115 ? -0.751 -5.939 6.639 1.00 92.44 115 LEU A O 1
ATOM 952 N N . LEU A 1 116 ? -0.240 -8.116 6.378 1.00 91.31 116 LEU A N 1
ATOM 953 C CA . LEU A 1 116 ? -1.4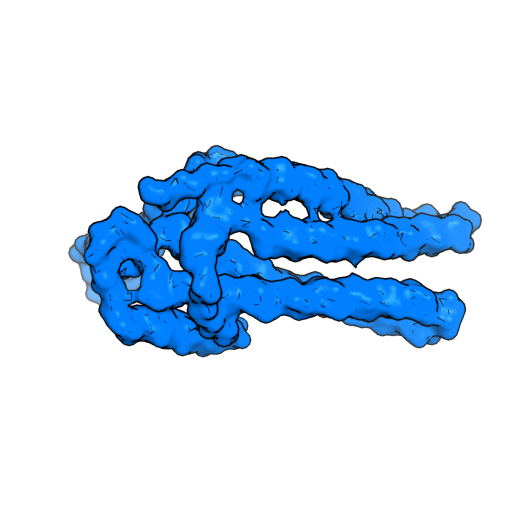93 -8.675 6.895 1.00 91.31 116 LEU A CA 1
ATOM 954 C C . LEU A 1 116 ? -1.406 -9.070 8.377 1.00 91.31 116 LEU A C 1
ATOM 956 O O . LEU A 1 116 ? -2.414 -9.496 8.940 1.00 91.31 116 LEU A O 1
ATOM 960 N N . GLU A 1 117 ? -0.244 -8.936 9.012 1.00 89.06 117 GLU A N 1
A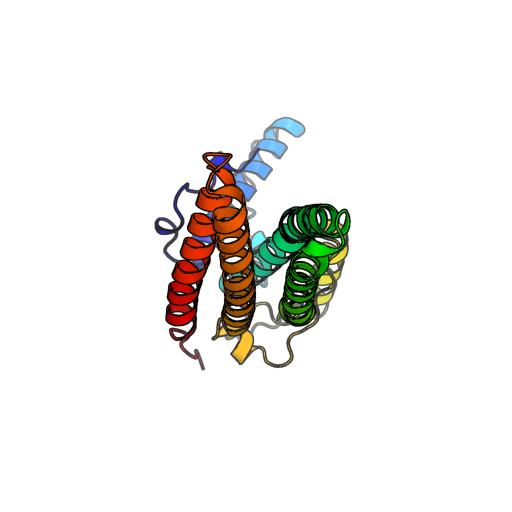TOM 961 C CA . GLU A 1 117 ? -0.114 -9.086 10.460 1.00 89.06 117 GLU A CA 1
ATOM 962 C C . GLU A 1 117 ? -0.547 -7.777 11.122 1.00 89.06 117 GLU A C 1
ATOM 964 O O . GLU A 1 117 ? -0.067 -6.710 10.746 1.00 89.06 117 GLU A O 1
ATOM 969 N N . LEU A 1 118 ? -1.498 -7.834 12.052 1.00 81.50 118 LEU A N 1
ATOM 970 C CA . LEU A 1 118 ? -1.997 -6.679 12.805 1.00 81.50 118 LEU A CA 1
ATOM 971 C C . LEU A 1 118 ? -2.386 -7.120 14.222 1.00 81.50 118 LEU A C 1
ATOM 973 O O . LEU A 1 118 ? -2.816 -8.261 14.391 1.00 81.50 118 LEU A O 1
ATOM 977 N N . PRO A 1 119 ? -2.316 -6.239 15.236 1.00 76.75 119 PRO A N 1
ATOM 978 C CA . PRO A 1 119 ? -2.769 -6.529 16.596 1.00 76.75 119 PRO A CA 1
ATOM 979 C C . PRO A 1 119 ? -4.305 -6.503 16.676 1.00 76.75 119 PRO A C 1
ATOM 981 O O . PRO A 1 119 ? -4.907 -5.656 17.329 1.00 76.75 119 PRO A O 1
ATOM 984 N N . VAL A 1 120 ? -4.969 -7.422 15.971 1.00 70.00 120 VAL A N 1
ATOM 985 C CA . VAL A 1 120 ? -6.438 -7.464 15.867 1.00 70.00 120 VAL A CA 1
ATOM 986 C C . VAL A 1 120 ? -7.113 -7.781 17.199 1.00 70.00 120 VAL A C 1
ATOM 988 O O . VAL A 1 120 ? -8.249 -7.366 17.405 1.00 70.00 120 VAL A O 1
ATOM 991 N N . ASN A 1 121 ? -6.439 -8.495 18.102 1.00 68.75 121 ASN A N 1
ATOM 992 C CA . ASN A 1 121 ? -7.038 -8.953 19.360 1.00 68.75 121 ASN A CA 1
ATOM 993 C C . ASN A 1 121 ? -6.811 -8.015 20.555 1.00 68.75 121 ASN A C 1
ATOM 995 O O . ASN A 1 121 ? -7.521 -8.150 21.547 1.00 68.75 121 ASN A O 1
ATOM 999 N N . ASP A 1 122 ? -5.873 -7.070 20.455 1.00 68.06 122 ASP A N 1
ATOM 1000 C CA . ASP A 1 122 ? -5.516 -6.138 21.531 1.00 68.06 122 ASP A CA 1
ATOM 1001 C C . ASP A 1 122 ? -5.482 -4.714 20.976 1.00 68.06 122 ASP A C 1
ATOM 1003 O O . ASP A 1 122 ? -4.431 -4.126 20.727 1.00 68.06 122 ASP A O 1
ATOM 1007 N N . THR A 1 123 ? -6.669 -4.161 20.739 1.00 63.38 123 THR A N 1
ATOM 1008 C CA . THR A 1 123 ? -6.832 -2.844 20.113 1.00 63.38 123 THR A CA 1
ATOM 1009 C C . THR A 1 123 ? -6.699 -1.682 21.091 1.00 63.38 123 THR A C 1
ATOM 1011 O O . THR A 1 123 ? -6.807 -0.530 20.679 1.00 63.38 123 THR A O 1
ATOM 1014 N N . VAL A 1 124 ? -6.408 -1.962 22.365 1.00 61.03 124 VAL A N 1
ATOM 1015 C CA . VAL A 1 124 ? -6.028 -0.965 23.368 1.00 61.03 124 VAL A CA 1
ATOM 1016 C C . VAL A 1 124 ? -4.784 -1.461 24.111 1.00 61.03 124 VAL A C 1
ATOM 1018 O O . VAL A 1 124 ? -4.872 -2.168 25.110 1.00 61.03 124 VAL A O 1
ATOM 1021 N N . MET A 1 125 ? -3.605 -1.111 23.603 1.00 57.38 125 MET A N 1
ATOM 1022 C CA . MET A 1 125 ? -2.337 -1.409 24.276 1.00 57.38 125 MET A CA 1
ATOM 1023 C C . MET A 1 125 ? -2.120 -0.450 25.463 1.00 57.38 125 MET A C 1
ATOM 1025 O O . MET A 1 125 ? -2.582 0.688 25.435 1.00 57.38 125 MET A O 1
ATOM 1029 N N . ASN A 1 126 ? -1.438 -0.912 26.517 1.00 50.84 126 ASN A N 1
ATOM 1030 C CA . ASN A 1 126 ? -1.032 -0.128 27.700 1.00 50.84 126 ASN A CA 1
ATOM 1031 C C . ASN A 1 126 ? -2.139 0.475 28.601 1.00 50.84 126 ASN A C 1
ATOM 1033 O O . ASN A 1 126 ? -1.826 1.257 29.495 1.00 50.84 126 ASN A O 1
ATOM 1037 N N . THR A 1 127 ? -3.415 0.084 28.471 1.00 54.16 127 THR A N 1
ATOM 1038 C CA . THR A 1 127 ? -4.496 0.586 29.362 1.00 54.16 127 THR A CA 1
ATOM 1039 C C . THR A 1 127 ? -4.986 -0.417 30.408 1.00 54.16 127 THR A C 1
ATOM 1041 O O . THR A 1 127 ? -5.731 -0.049 31.315 1.00 54.16 127 THR A O 1
ATOM 1044 N N . GLY A 1 128 ? -4.616 -1.698 30.286 1.00 51.25 128 GLY A N 1
ATOM 1045 C CA . GLY A 1 128 ? -5.129 -2.776 31.144 1.00 51.25 128 GLY A CA 1
ATOM 1046 C C . GLY A 1 128 ? -6.604 -3.140 30.903 1.00 51.25 128 GLY A C 1
ATOM 1047 O O . GLY A 1 128 ? -7.114 -4.065 31.538 1.00 51.25 128 GLY A O 1
ATOM 1048 N N . ILE A 1 129 ? -7.287 -2.458 29.976 1.00 60.03 129 ILE A N 1
ATOM 1049 C CA . ILE A 1 129 ? -8.665 -2.750 29.576 1.00 60.03 129 ILE A CA 1
ATOM 1050 C C . ILE A 1 129 ? -8.626 -3.850 28.518 1.00 60.03 129 ILE A C 1
ATOM 1052 O O . ILE A 1 129 ? -8.124 -3.650 27.415 1.00 60.03 129 ILE A O 1
ATOM 1056 N N . LYS A 1 130 ? -9.169 -5.025 28.849 1.00 62.12 130 LYS A N 1
ATOM 1057 C CA . LYS A 1 130 ? -9.309 -6.112 27.878 1.00 62.12 130 LYS A CA 1
ATOM 1058 C C . LYS A 1 130 ? -10.450 -5.803 26.925 1.00 62.12 130 LYS A C 1
ATOM 1060 O O . LYS A 1 130 ? -11.602 -5.695 27.345 1.00 62.12 130 LYS A O 1
ATOM 1065 N N . THR A 1 131 ? -10.131 -5.726 25.642 1.00 70.94 131 THR A N 1
ATOM 1066 C CA . THR A 1 131 ? -11.134 -5.744 24.585 1.00 70.94 131 THR A CA 1
ATOM 1067 C C . THR A 1 131 ? -11.880 -7.081 24.577 1.00 70.94 131 THR A C 1
ATOM 1069 O O . THR A 1 131 ? -11.283 -8.112 24.900 1.00 70.94 131 THR A O 1
ATOM 1072 N N . PRO A 1 132 ? -13.187 -7.105 24.243 1.00 78.06 132 PRO A N 1
ATOM 1073 C CA . PRO A 1 132 ? -13.942 -8.353 24.185 1.00 78.06 132 PRO A CA 1
ATOM 1074 C C . PRO A 1 132 ? -13.255 -9.377 23.273 1.00 78.06 132 PRO A C 1
ATOM 1076 O O . PRO A 1 132 ? -12.830 -9.023 22.176 1.00 78.06 132 PRO A O 1
ATOM 1079 N N . GLU A 1 133 ? -13.202 -10.653 23.667 1.00 74.81 133 GLU A N 1
ATOM 1080 C CA . GLU A 1 133 ? -12.507 -11.705 22.894 1.00 74.81 133 GLU A CA 1
ATOM 1081 C C . GLU A 1 133 ? -13.038 -11.847 21.454 1.00 74.81 133 GLU A C 1
ATOM 1083 O O . GLU A 1 133 ? -12.315 -12.235 20.538 1.00 74.81 133 GLU A O 1
ATOM 1088 N N . SER A 1 134 ? -14.305 -11.491 21.221 1.00 80.31 134 SER A N 1
ATOM 1089 C CA . SER A 1 134 ? -14.918 -11.499 19.891 1.00 80.31 134 SER A CA 1
ATOM 1090 C C . SER A 1 134 ? -14.521 -10.312 19.007 1.00 80.31 134 SER A C 1
ATOM 1092 O O . SER A 1 134 ? -14.801 -10.341 17.811 1.00 80.31 134 SER A O 1
ATOM 1094 N N . PHE A 1 135 ? -13.917 -9.254 19.559 1.00 79.50 135 PHE A N 1
ATOM 1095 C CA . PHE A 1 135 ? -13.681 -7.992 18.853 1.00 79.50 135 PHE A CA 1
ATOM 1096 C C . PHE A 1 135 ? -12.743 -8.170 17.653 1.00 79.50 135 PHE A C 1
ATOM 1098 O O . PHE A 1 135 ? -13.131 -7.869 16.522 1.00 79.50 135 PHE A O 1
ATOM 1105 N N . GLY A 1 136 ? -11.565 -8.760 17.869 1.00 76.81 136 GLY A N 1
ATOM 1106 C CA . GLY A 1 136 ? -10.589 -8.992 16.801 1.00 76.81 136 GLY A CA 1
ATOM 1107 C C . GLY A 1 136 ? -11.095 -9.923 15.705 1.00 76.81 136 GLY A C 1
ATOM 1108 O O . GLY A 1 136 ? -10.912 -9.656 14.513 1.00 76.81 136 GLY A O 1
ATOM 1109 N N . LYS A 1 137 ? -11.832 -10.972 16.091 1.00 80.62 137 LYS A N 1
ATOM 1110 C CA . LYS A 1 137 ? -12.490 -11.877 15.141 1.00 80.62 137 LYS A CA 1
ATOM 1111 C C . LYS A 1 137 ? -13.513 -11.137 14.278 1.00 80.62 137 LYS A C 1
ATOM 1113 O O . LYS A 1 137 ? -13.477 -11.264 13.054 1.00 80.62 137 LYS A O 1
ATOM 1118 N N . ASN A 1 138 ? -14.375 -10.329 14.895 1.00 84.62 138 ASN A N 1
ATOM 1119 C CA . ASN A 1 138 ? -15.392 -9.554 14.186 1.00 84.62 138 ASN A CA 1
ATOM 1120 C C . ASN A 1 138 ? -14.756 -8.547 13.216 1.00 84.62 138 ASN A C 1
ATOM 1122 O O . ASN A 1 138 ? -15.202 -8.442 12.074 1.00 84.62 138 ASN A O 1
ATOM 1126 N N . ILE A 1 139 ? -13.693 -7.846 13.629 1.00 82.88 139 ILE A N 1
ATOM 1127 C CA . ILE A 1 139 ? -12.951 -6.933 12.746 1.00 82.88 139 ILE A CA 1
ATOM 1128 C C . ILE A 1 139 ? -12.373 -7.690 11.552 1.00 82.88 139 ILE A C 1
ATOM 1130 O O . ILE A 1 139 ? -12.584 -7.275 10.412 1.00 82.88 139 ILE A O 1
ATOM 1134 N N . SER A 1 140 ? -11.690 -8.813 11.783 1.00 82.94 140 SER A N 1
ATOM 1135 C CA . SER A 1 140 ? -11.091 -9.601 10.700 1.00 82.94 140 SER A CA 1
ATOM 1136 C C . SER A 1 140 ? -12.150 -10.097 9.704 1.00 82.94 140 SER A C 1
ATOM 1138 O O . SER A 1 140 ? -11.963 -9.994 8.489 1.00 82.94 140 SER A O 1
ATOM 1140 N N . GLU A 1 141 ? -13.315 -10.538 10.188 1.00 87.94 141 GLU A N 1
ATOM 1141 C CA . GLU A 1 141 ? -14.443 -10.934 9.337 1.00 87.94 141 GLU A CA 1
ATOM 1142 C C . GLU A 1 141 ? -14.998 -9.764 8.505 1.00 87.94 141 GLU A C 1
ATOM 1144 O O . GLU A 1 141 ? -15.229 -9.919 7.299 1.00 87.94 141 GLU A O 1
ATOM 1149 N N . GLN A 1 142 ? -15.168 -8.579 9.102 1.00 88.12 142 GLN A N 1
ATOM 1150 C CA . GLN A 1 142 ? -15.633 -7.392 8.374 1.00 88.12 142 GLN A CA 1
ATOM 1151 C C . GLN A 1 142 ? -14.607 -6.914 7.343 1.00 88.12 142 GLN A C 1
ATOM 1153 O O . GLN A 1 142 ? -14.971 -6.617 6.204 1.00 88.12 142 GLN A O 1
ATOM 1158 N N . LEU A 1 143 ? -13.319 -6.895 7.690 1.00 86.38 143 LEU A N 1
ATOM 1159 C CA . LEU A 1 143 ? -12.244 -6.524 6.767 1.00 86.38 143 LEU A CA 1
ATOM 1160 C C . LEU A 1 143 ? -12.135 -7.512 5.603 1.00 86.38 143 LEU A C 1
ATOM 1162 O O . LEU A 1 143 ? -11.969 -7.098 4.450 1.00 86.38 143 LEU A O 1
ATOM 1166 N N . LYS A 1 144 ? -12.335 -8.807 5.859 1.00 90.62 144 LYS A N 1
ATOM 1167 C CA . LYS A 1 144 ? -12.425 -9.818 4.805 1.00 90.62 144 LYS A CA 1
ATOM 1168 C C . LYS A 1 144 ? -13.608 -9.561 3.881 1.00 90.62 144 LYS A C 1
ATOM 1170 O O . LYS A 1 144 ? -13.444 -9.624 2.665 1.00 90.62 144 LYS A O 1
ATOM 1175 N N . LYS A 1 145 ? -14.777 -9.224 4.427 1.00 92.25 145 LYS A N 1
ATOM 1176 C CA . LYS A 1 145 ? -15.979 -8.922 3.638 1.00 92.25 145 LYS A CA 1
ATOM 1177 C C . LYS A 1 145 ? -15.831 -7.648 2.799 1.00 92.25 145 LYS A C 1
ATOM 1179 O O . LYS A 1 145 ? -16.235 -7.639 1.640 1.00 92.25 145 LYS A O 1
ATOM 1184 N N . LEU A 1 146 ? -15.268 -6.584 3.372 1.00 88.81 146 LEU A N 1
ATOM 1185 C CA . LEU A 1 146 ? -15.193 -5.261 2.744 1.00 88.81 146 LEU A CA 1
ATOM 1186 C C . LEU A 1 146 ? -13.996 -5.112 1.798 1.00 88.81 146 LEU A C 1
ATOM 1188 O O . LEU A 1 146 ? -14.132 -4.558 0.708 1.00 88.81 146 LEU A O 1
ATOM 1192 N N . ALA A 1 147 ? -12.820 -5.590 2.204 1.00 86.50 147 ALA A N 1
ATOM 1193 C CA . ALA A 1 147 ? -11.574 -5.398 1.465 1.00 86.50 147 ALA A CA 1
ATOM 1194 C C . ALA A 1 147 ? -11.078 -6.673 0.760 1.00 86.50 147 ALA A C 1
ATOM 1196 O O . ALA A 1 147 ? -10.245 -6.588 -0.152 1.00 86.50 147 ALA A O 1
ATOM 1197 N N . GLY A 1 148 ? -11.590 -7.850 1.139 1.00 90.31 148 GLY A N 1
ATOM 1198 C CA . GLY A 1 148 ? -11.059 -9.138 0.688 1.00 90.31 148 GLY A CA 1
ATOM 1199 C C . GLY A 1 148 ? -9.708 -9.477 1.322 1.00 90.31 148 GLY A C 1
ATOM 1200 O O . GLY A 1 148 ? -8.949 -10.247 0.739 1.00 90.31 148 GLY A O 1
ATOM 1201 N N . LEU A 1 149 ? -9.380 -8.868 2.466 1.00 89.06 149 LEU A N 1
ATOM 1202 C CA . LEU A 1 149 ? -8.115 -9.048 3.180 1.00 89.06 149 LEU A CA 1
ATOM 1203 C C . LEU A 1 149 ? -8.356 -9.882 4.437 1.00 89.06 149 LEU A C 1
ATOM 1205 O O . LEU A 1 149 ? -9.315 -9.640 5.160 1.00 89.06 149 LEU A O 1
ATOM 1209 N N . THR A 1 150 ? -7.504 -10.874 4.682 1.00 87.75 150 THR A N 1
ATOM 1210 C CA . THR A 1 150 ? -7.570 -11.692 5.901 1.00 87.75 150 THR A CA 1
ATOM 1211 C C . THR A 1 150 ? -6.375 -11.338 6.765 1.00 87.75 150 THR A C 1
ATOM 1213 O O . THR A 1 150 ? -5.248 -11.644 6.384 1.00 87.75 150 THR A O 1
ATOM 1216 N N . PHE A 1 151 ? -6.637 -10.668 7.883 1.00 84.81 151 PHE A N 1
ATOM 1217 C CA . PHE A 1 151 ? -5.604 -10.274 8.831 1.00 84.81 151 PHE A CA 1
ATOM 1218 C C . PHE A 1 151 ? -5.338 -11.388 9.835 1.00 84.81 151 PHE A C 1
ATOM 1220 O O . PHE A 1 151 ? -6.248 -12.139 10.203 1.00 84.81 151 PHE A O 1
ATOM 1227 N N . VAL A 1 152 ? -4.083 -11.475 10.254 1.00 86.19 152 VAL A N 1
ATOM 1228 C CA . VAL A 1 152 ? -3.572 -12.449 11.217 1.00 86.19 152 VAL A CA 1
ATOM 1229 C C . VAL A 1 152 ? -3.059 -11.685 12.431 1.00 86.19 152 VAL A C 1
ATOM 1231 O O . VAL A 1 152 ? -2.553 -10.574 12.277 1.00 86.19 152 VAL A O 1
ATOM 1234 N N . ASP A 1 153 ? -3.210 -12.254 13.628 1.00 84.19 153 ASP A N 1
ATOM 1235 C CA . ASP A 1 153 ? -2.690 -11.606 14.834 1.00 84.19 153 ASP A CA 1
ATOM 1236 C C . ASP A 1 153 ? -1.162 -11.566 14.784 1.00 84.19 153 ASP A C 1
ATOM 1238 O O . ASP A 1 153 ? -0.518 -12.550 14.404 1.00 84.19 153 ASP A O 1
ATOM 1242 N N . VAL A 1 154 ? -0.592 -10.421 15.148 1.00 85.56 154 VAL A N 1
ATOM 1243 C CA . VAL A 1 154 ? 0.858 -10.238 15.146 1.00 85.56 154 VAL A CA 1
ATOM 1244 C C . VAL A 1 154 ? 1.511 -11.053 16.261 1.00 85.56 154 VAL A C 1
ATOM 1246 O O . VAL A 1 154 ? 0.983 -11.166 17.370 1.00 85.56 154 VAL A O 1
ATOM 1249 N N . SER A 1 155 ? 2.689 -11.609 15.974 1.00 83.94 155 SER A N 1
ATOM 1250 C CA . SER A 1 155 ? 3.437 -12.418 16.944 1.00 83.94 155 SER A CA 1
ATOM 1251 C C . SER A 1 155 ? 3.960 -11.596 18.129 1.00 83.94 155 SER A C 1
ATOM 1253 O O . SER A 1 155 ? 3.954 -12.080 19.261 1.00 83.94 155 SER A O 1
ATOM 1255 N N . ASN A 1 156 ? 4.379 -10.349 17.888 1.00 85.94 156 ASN A N 1
ATOM 1256 C CA . ASN A 1 156 ? 4.859 -9.425 18.911 1.00 85.94 156 ASN A CA 1
ATOM 1257 C C . ASN A 1 156 ? 4.203 -8.046 18.762 1.00 85.94 156 ASN A C 1
ATOM 1259 O O . ASN A 1 156 ? 4.546 -7.261 17.884 1.00 85.94 156 ASN A O 1
ATOM 1263 N N . LYS A 1 157 ? 3.278 -7.743 19.674 1.00 82.25 157 LYS A N 1
ATOM 1264 C CA . LYS A 1 157 ? 2.482 -6.506 19.673 1.00 82.25 157 LYS A CA 1
ATOM 1265 C C . LYS A 1 157 ? 3.304 -5.270 20.032 1.00 82.25 157 LYS A C 1
ATOM 1267 O O . LYS A 1 157 ? 3.003 -4.183 19.556 1.00 82.25 157 LYS A O 1
ATOM 1272 N N . PHE A 1 158 ? 4.353 -5.433 20.839 1.00 80.56 158 PHE A N 1
ATOM 1273 C CA . PHE A 1 158 ? 5.233 -4.327 21.210 1.00 80.56 158 PHE A CA 1
ATOM 1274 C C . PHE A 1 158 ? 6.105 -3.888 20.036 1.00 80.56 158 PHE A C 1
ATOM 1276 O O . PHE A 1 158 ? 6.314 -2.693 19.858 1.00 80.56 158 PHE A O 1
ATOM 1283 N N . GLU A 1 159 ? 6.600 -4.829 19.231 1.00 84.62 159 GLU A N 1
ATOM 1284 C CA . GLU A 1 159 ? 7.375 -4.485 18.035 1.00 84.62 159 GLU A CA 1
ATOM 1285 C C . GLU A 1 159 ? 6.500 -3.775 16.999 1.00 84.62 159 GLU A C 1
ATOM 1287 O O . GLU A 1 159 ? 6.890 -2.719 16.503 1.00 84.62 159 GLU A O 1
ATOM 1292 N N . ASP A 1 160 ? 5.289 -4.284 16.762 1.00 83.94 160 ASP A N 1
ATOM 1293 C CA . ASP A 1 160 ? 4.373 -3.716 15.769 1.00 83.94 160 ASP A CA 1
ATOM 1294 C C . ASP A 1 160 ? 3.878 -2.311 16.143 1.00 83.94 160 ASP A C 1
ATOM 1296 O O . ASP A 1 160 ? 3.674 -1.472 15.268 1.00 83.94 160 ASP A O 1
ATOM 1300 N N . PHE A 1 161 ? 3.697 -2.051 17.442 1.00 79.50 161 PHE A N 1
ATOM 1301 C CA . PHE A 1 161 ? 3.224 -0.762 17.948 1.00 79.50 161 PHE A CA 1
ATOM 1302 C C . PHE A 1 161 ? 4.328 0.300 17.995 1.00 79.50 161 PHE A C 1
ATOM 1304 O O . PHE A 1 161 ? 4.096 1.451 17.640 1.00 79.50 161 PHE A O 1
ATOM 1311 N N . ASN A 1 162 ? 5.535 -0.077 18.426 1.00 81.31 162 ASN A N 1
ATOM 1312 C CA . ASN A 1 162 ? 6.614 0.884 18.673 1.00 81.31 162 ASN A CA 1
ATOM 1313 C C . ASN A 1 162 ? 7.537 1.089 17.462 1.00 81.31 162 ASN A C 1
ATOM 1315 O O . ASN A 1 162 ? 8.444 1.922 17.509 1.00 81.31 162 ASN A O 1
ATOM 1319 N N . THR A 1 163 ? 7.357 0.320 16.383 1.00 85.94 163 THR A N 1
ATOM 1320 C CA . THR A 1 163 ? 8.231 0.380 15.208 1.00 85.94 163 THR A CA 1
ATOM 1321 C C . THR A 1 163 ? 7.448 0.460 13.903 1.00 85.94 163 THR A C 1
ATOM 1323 O O . THR A 1 163 ? 6.290 0.069 13.801 1.00 85.94 163 THR A O 1
ATOM 1326 N N . TYR A 1 164 ? 8.123 0.939 12.858 1.00 87.19 164 TYR A N 1
ATOM 1327 C CA . TYR A 1 164 ? 7.575 1.016 11.501 1.00 87.19 164 TYR A CA 1
ATOM 1328 C C . TYR A 1 164 ? 8.312 0.078 10.535 1.00 87.19 164 TYR A C 1
ATOM 1330 O O . TYR A 1 164 ? 8.382 0.332 9.330 1.00 87.19 164 TYR A O 1
ATOM 1338 N N . ASN A 1 165 ? 8.867 -1.021 11.056 1.00 90.25 165 ASN A N 1
ATOM 1339 C CA . ASN A 1 165 ? 9.777 -1.908 10.329 1.00 90.25 165 ASN A CA 1
ATOM 1340 C C . ASN A 1 165 ? 9.159 -2.483 9.052 1.00 90.25 165 ASN A C 1
ATOM 1342 O O . ASN A 1 165 ? 9.805 -2.490 8.004 1.00 90.25 165 ASN A O 1
ATOM 1346 N N . ILE A 1 166 ? 7.888 -2.888 9.095 1.00 91.56 166 ILE A N 1
ATOM 1347 C CA . ILE A 1 166 ? 7.196 -3.402 7.907 1.00 91.56 166 ILE A CA 1
ATOM 1348 C C . ILE A 1 166 ? 7.055 -2.342 6.802 1.00 91.56 166 ILE A C 1
ATOM 1350 O O . ILE A 1 166 ? 7.174 -2.650 5.613 1.00 91.56 166 ILE A O 1
ATOM 1354 N N . MET A 1 167 ? 6.858 -1.072 7.171 1.00 92.31 167 MET A N 1
ATOM 1355 C CA . MET A 1 167 ? 6.794 0.026 6.203 1.00 92.31 167 MET A CA 1
ATOM 1356 C C . MET A 1 167 ? 8.180 0.321 5.624 1.00 92.31 167 MET A C 1
ATOM 1358 O O . MET A 1 167 ? 8.298 0.563 4.420 1.00 92.31 167 MET A O 1
ATOM 1362 N N . ALA A 1 168 ? 9.232 0.239 6.445 1.00 94.50 168 ALA A N 1
ATOM 1363 C CA . ALA A 1 168 ? 10.618 0.345 5.993 1.00 94.50 168 ALA A CA 1
ATOM 1364 C C . ALA A 1 168 ? 10.990 -0.783 5.015 1.00 94.50 168 ALA A C 1
ATOM 1366 O O . ALA A 1 168 ? 11.568 -0.514 3.960 1.00 94.50 168 ALA A O 1
ATOM 1367 N N . GLU A 1 169 ? 10.595 -2.024 5.309 1.00 95.75 169 GLU A N 1
ATOM 1368 C CA . GLU A 1 169 ? 10.818 -3.191 4.448 1.00 95.75 169 GLU A CA 1
ATOM 1369 C C . GLU A 1 169 ? 10.125 -3.032 3.085 1.00 95.75 169 GLU A C 1
ATOM 1371 O O . GLU A 1 169 ? 10.747 -3.191 2.025 1.00 95.75 169 GLU A O 1
ATOM 1376 N N . LEU A 1 170 ? 8.841 -2.657 3.096 1.00 96.75 170 LEU A N 1
ATOM 1377 C CA . LEU A 1 170 ? 8.085 -2.387 1.875 1.00 96.75 170 LEU A CA 1
ATOM 1378 C C . LEU A 1 170 ? 8.739 -1.268 1.057 1.00 96.75 170 LEU A C 1
ATOM 1380 O O . LEU A 1 170 ? 8.901 -1.391 -0.158 1.00 96.75 170 LEU A O 1
ATOM 1384 N N . SER A 1 171 ? 9.132 -0.186 1.725 1.00 97.56 171 SER A N 1
ATOM 1385 C CA . SER A 1 171 ? 9.803 0.952 1.106 1.00 97.56 171 SER A CA 1
ATOM 1386 C C . SER A 1 171 ? 11.134 0.552 0.465 1.00 97.56 171 SER A C 1
ATOM 1388 O O . SER A 1 171 ? 11.407 0.939 -0.671 1.00 97.56 171 SER A O 1
ATOM 1390 N N . GLY A 1 172 ? 11.928 -0.298 1.123 1.00 97.88 172 GLY A N 1
ATOM 1391 C CA . GLY A 1 172 ? 13.157 -0.856 0.550 1.00 97.88 172 GLY A CA 1
ATOM 1392 C C . GLY A 1 172 ? 12.894 -1.695 -0.700 1.00 97.88 172 GLY A C 1
ATOM 1393 O O . GLY A 1 172 ? 13.627 -1.610 -1.688 1.00 97.88 172 GLY A O 1
ATOM 1394 N N . THR A 1 173 ? 11.793 -2.442 -0.713 1.00 97.75 173 THR A N 1
ATOM 1395 C CA . THR A 1 173 ? 11.386 -3.219 -1.887 1.00 97.75 173 THR A CA 1
ATOM 1396 C C . THR A 1 173 ? 10.922 -2.324 -3.043 1.00 97.75 173 THR A C 1
ATOM 1398 O O . THR A 1 173 ? 11.290 -2.558 -4.197 1.00 97.75 173 THR A O 1
ATOM 1401 N N . LEU A 1 174 ? 10.179 -1.253 -2.753 1.00 97.88 174 LEU A N 1
ATOM 1402 C CA . LEU A 1 174 ? 9.811 -0.235 -3.745 1.00 97.88 174 LEU A CA 1
ATOM 1403 C C . LEU A 1 174 ? 11.043 0.499 -4.290 1.00 97.88 174 LEU A C 1
ATOM 1405 O O . LEU A 1 174 ? 11.120 0.762 -5.489 1.00 97.88 174 LEU A O 1
ATOM 1409 N N . ASN A 1 175 ? 12.033 0.770 -3.440 1.00 98.25 175 ASN A N 1
ATOM 1410 C CA . ASN A 1 175 ? 13.312 1.344 -3.839 1.00 98.25 175 ASN A CA 1
ATOM 1411 C C . ASN A 1 175 ? 14.076 0.415 -4.797 1.00 98.25 175 ASN A C 1
ATOM 1413 O O . ASN A 1 175 ? 14.552 0.852 -5.844 1.00 98.25 175 ASN A O 1
ATOM 1417 N N . GLN A 1 176 ? 14.122 -0.888 -4.508 1.00 97.75 176 GLN A N 1
ATOM 1418 C CA . GLN A 1 176 ? 14.712 -1.883 -5.410 1.00 97.75 176 GLN A CA 1
ATOM 1419 C C . GLN A 1 176 ? 13.993 -1.915 -6.771 1.00 97.75 176 GLN A C 1
ATOM 1421 O O . GLN A 1 176 ? 14.640 -1.987 -7.826 1.00 97.75 176 GLN A O 1
ATOM 1426 N N . LEU A 1 177 ? 12.660 -1.830 -6.772 1.00 97.50 177 LEU A N 1
ATOM 1427 C CA . LEU A 1 177 ? 11.887 -1.732 -8.006 1.00 97.50 177 LEU A CA 1
ATOM 1428 C C . LEU A 1 177 ? 12.228 -0.447 -8.777 1.00 97.50 177 LEU A C 1
ATOM 1430 O O . LEU A 1 177 ? 12.444 -0.507 -9.986 1.00 97.50 177 LEU A O 1
ATOM 1434 N N . ALA A 1 178 ? 12.342 0.691 -8.090 1.00 97.88 178 ALA A N 1
ATOM 1435 C CA . ALA A 1 178 ? 12.729 1.962 -8.697 1.00 97.88 178 ALA A CA 1
ATOM 1436 C C . ALA A 1 178 ? 14.110 1.887 -9.366 1.00 97.88 178 ALA A C 1
ATOM 1438 O O . ALA A 1 178 ? 14.268 2.374 -10.483 1.00 97.88 178 ALA A O 1
ATOM 1439 N N . VAL A 1 179 ? 15.087 1.210 -8.751 1.00 97.81 179 VAL A N 1
ATOM 1440 C CA . VAL A 1 179 ? 16.394 0.945 -9.384 1.00 97.81 179 VAL A CA 1
ATOM 1441 C C . VAL A 1 179 ? 16.214 0.198 -10.708 1.00 97.81 179 VAL A C 1
ATOM 1443 O O . VAL A 1 179 ? 16.760 0.615 -11.728 1.00 97.81 179 VAL A O 1
ATOM 1446 N N . SER A 1 180 ? 15.394 -0.856 -10.715 1.00 97.19 180 SER A N 1
ATOM 1447 C CA . SER A 1 180 ? 15.139 -1.664 -11.918 1.00 97.19 180 SER A CA 1
ATOM 1448 C C . SER A 1 180 ? 14.473 -0.834 -13.026 1.00 97.19 180 SER A C 1
ATOM 1450 O O . SER A 1 180 ? 14.907 -0.869 -14.177 1.00 97.19 180 SER A O 1
ATOM 1452 N N . LEU A 1 181 ? 13.464 -0.027 -12.680 1.00 95.94 181 LEU A N 1
ATOM 1453 C CA . LEU A 1 181 ? 12.772 0.860 -13.623 1.00 95.94 181 LEU A CA 1
ATOM 1454 C C . LEU A 1 181 ? 13.692 1.953 -14.181 1.00 95.94 181 LEU A C 1
ATOM 1456 O O . LEU A 1 181 ? 13.618 2.258 -15.370 1.00 95.94 181 LEU A O 1
ATOM 1460 N N . THR A 1 182 ? 14.597 2.503 -13.370 1.00 96.00 182 THR A N 1
ATOM 1461 C CA . THR A 1 182 ? 15.612 3.462 -13.830 1.00 96.00 182 THR A CA 1
ATOM 1462 C C . THR A 1 182 ? 16.560 2.830 -14.844 1.00 96.00 182 THR A C 1
ATOM 1464 O O . THR A 1 182 ? 16.866 3.449 -15.864 1.00 96.00 182 THR A O 1
ATOM 1467 N N . THR A 1 183 ? 17.009 1.592 -14.614 1.00 95.12 183 THR A N 1
ATOM 1468 C CA . THR A 1 183 ? 17.840 0.865 -15.585 1.00 95.12 183 THR A CA 1
ATOM 1469 C C . THR A 1 183 ? 17.097 0.664 -16.905 1.00 95.12 183 THR A C 1
ATOM 1471 O O . THR A 1 183 ? 17.634 0.996 -17.960 1.00 95.12 183 THR A O 1
ATOM 1474 N N . ILE A 1 184 ? 15.842 0.206 -16.853 1.00 94.12 184 ILE A N 1
ATOM 1475 C CA . ILE A 1 184 ? 14.989 0.038 -18.039 1.00 94.12 184 ILE A CA 1
ATOM 1476 C C . ILE A 1 184 ? 14.840 1.371 -18.791 1.00 94.12 184 ILE A C 1
ATOM 1478 O O . ILE A 1 184 ? 15.075 1.430 -19.998 1.00 94.12 184 ILE A O 1
ATOM 1482 N N . ALA A 1 185 ? 14.505 2.455 -18.081 1.00 92.94 185 ALA A N 1
ATOM 1483 C CA . ALA A 1 185 ? 14.343 3.791 -18.657 1.00 92.94 185 ALA A CA 1
ATOM 1484 C C . ALA A 1 185 ? 15.610 4.254 -19.384 1.00 92.94 185 ALA A C 1
ATOM 1486 O O . ALA A 1 185 ? 15.547 4.731 -20.517 1.00 92.94 185 ALA A O 1
ATOM 1487 N N . ASN A 1 186 ? 16.764 4.098 -18.734 1.00 91.88 186 ASN A N 1
ATOM 1488 C CA . ASN A 1 186 ? 18.046 4.526 -19.273 1.00 91.88 186 ASN A CA 1
ATOM 1489 C C . ASN A 1 186 ? 18.456 3.716 -20.501 1.00 91.88 186 ASN A C 1
ATOM 1491 O O . ASN A 1 186 ? 18.925 4.305 -21.474 1.00 91.88 186 ASN A O 1
ATOM 1495 N N . ASN A 1 187 ? 18.233 2.403 -20.490 1.00 92.25 187 ASN A N 1
ATOM 1496 C CA . ASN A 1 187 ? 18.560 1.560 -21.633 1.00 92.25 187 ASN A CA 1
ATOM 1497 C C . ASN A 1 187 ? 17.668 1.884 -22.837 1.00 92.25 187 ASN A C 1
ATOM 1499 O O . ASN A 1 187 ? 18.181 2.069 -23.939 1.00 92.25 187 ASN A O 1
ATOM 1503 N N . ILE A 1 188 ? 16.353 2.039 -22.632 1.00 88.75 188 ILE A N 1
ATOM 1504 C CA . ILE A 1 188 ? 15.425 2.467 -23.693 1.00 88.75 188 ILE A CA 1
ATOM 1505 C C . ILE A 1 188 ? 15.838 3.839 -24.232 1.00 88.75 188 ILE A C 1
ATOM 1507 O O . ILE A 1 188 ? 15.896 4.034 -25.443 1.00 88.75 188 ILE A O 1
ATOM 1511 N N . ARG A 1 189 ? 16.189 4.782 -23.348 1.00 88.12 189 ARG A N 1
ATOM 1512 C CA . ARG A 1 189 ? 16.687 6.103 -23.751 1.00 88.12 189 ARG A CA 1
ATOM 1513 C C . ARG A 1 189 ? 17.917 5.995 -24.648 1.00 88.12 189 ARG A C 1
ATOM 1515 O O . ARG A 1 189 ? 17.973 6.689 -25.655 1.00 88.12 189 ARG A O 1
ATOM 1522 N N . MET A 1 190 ? 18.894 5.157 -24.297 1.00 87.12 190 MET A N 1
ATOM 1523 C CA . MET A 1 190 ? 20.100 4.979 -25.112 1.00 87.12 190 MET A CA 1
ATOM 1524 C C . MET A 1 190 ? 19.769 4.391 -26.487 1.00 87.12 190 MET A C 1
ATOM 1526 O O . MET A 1 190 ? 20.230 4.928 -27.493 1.00 87.12 190 MET A O 1
ATOM 1530 N N . LEU A 1 191 ? 18.918 3.362 -26.537 1.00 84.12 191 LEU A N 1
ATOM 1531 C CA . LEU A 1 191 ? 18.488 2.712 -27.780 1.00 84.12 191 LEU A CA 1
ATOM 1532 C C . LEU A 1 191 ? 17.678 3.646 -28.696 1.00 84.12 191 LEU A C 1
ATOM 1534 O O . LEU A 1 191 ? 17.832 3.604 -29.912 1.00 84.12 191 LEU A O 1
ATOM 1538 N N . CYS A 1 192 ? 16.835 4.510 -28.126 1.00 79.56 192 CYS A N 1
ATOM 1539 C CA . CYS A 1 192 ? 15.949 5.404 -28.880 1.00 79.56 192 CYS A CA 1
ATOM 1540 C C . CYS A 1 192 ? 16.512 6.819 -29.096 1.00 79.56 192 CYS A C 1
ATOM 1542 O O . CYS A 1 192 ? 15.842 7.638 -29.728 1.00 79.56 192 CYS A O 1
ATOM 1544 N N . SER A 1 193 ? 17.718 7.108 -28.591 1.00 69.06 193 SER A N 1
ATOM 1545 C CA . SER A 1 193 ? 18.307 8.457 -28.504 1.00 69.06 193 SER A CA 1
ATOM 1546 C C . SER A 1 193 ? 18.395 9.224 -29.830 1.00 69.06 193 SER A C 1
ATOM 1548 O O . SER A 1 193 ? 18.451 10.450 -29.816 1.00 69.06 193 SER A O 1
ATOM 1550 N N . ILE A 1 194 ? 18.368 8.525 -30.967 1.00 61.72 194 ILE A N 1
ATOM 1551 C CA . ILE A 1 194 ? 18.477 9.117 -32.309 1.00 61.72 194 ILE A CA 1
ATOM 1552 C C . ILE A 1 194 ? 17.093 9.366 -32.947 1.00 61.72 194 ILE A C 1
ATOM 1554 O O . ILE A 1 194 ? 16.979 10.152 -33.882 1.00 61.72 194 ILE A O 1
ATOM 1558 N N . ILE A 1 195 ? 16.029 8.718 -32.455 1.00 61.53 195 ILE A N 1
ATOM 1559 C CA . ILE A 1 195 ? 14.758 8.584 -33.190 1.00 61.53 195 ILE A CA 1
ATOM 1560 C C . ILE A 1 195 ? 13.605 9.338 -32.509 1.00 61.53 195 ILE A C 1
ATOM 1562 O O . ILE A 1 195 ? 12.724 9.850 -33.196 1.00 61.53 195 ILE A O 1
ATOM 1566 N N . ILE A 1 196 ? 13.574 9.419 -31.171 1.00 66.56 196 ILE A N 1
ATOM 1567 C CA . ILE A 1 196 ? 12.415 9.955 -30.437 1.00 66.56 196 ILE A CA 1
ATOM 1568 C C . ILE A 1 196 ? 12.871 10.774 -29.224 1.00 66.56 196 ILE A C 1
ATOM 1570 O O . ILE A 1 196 ? 13.597 10.271 -28.369 1.00 66.56 196 ILE A O 1
ATOM 1574 N N . ASN A 1 197 ? 12.352 12.000 -29.078 1.00 63.25 197 ASN A N 1
ATOM 1575 C CA . ASN A 1 197 ? 12.379 12.723 -27.802 1.00 63.25 197 ASN A CA 1
ATOM 1576 C C . ASN A 1 197 ? 11.426 12.029 -26.818 1.00 63.25 197 ASN A C 1
ATOM 1578 O O . ASN A 1 197 ? 10.242 12.358 -26.739 1.00 63.25 197 ASN A O 1
ATOM 1582 N N . GLY A 1 198 ? 11.907 11.018 -26.095 1.00 68.50 198 GLY A N 1
ATOM 1583 C CA . GLY A 1 198 ? 11.055 10.250 -25.193 1.00 68.50 198 GLY A CA 1
ATOM 1584 C C . GLY A 1 198 ? 10.848 10.951 -23.855 1.00 68.50 198 GLY A C 1
ATOM 1585 O O . GLY A 1 198 ? 11.598 10.803 -22.890 1.00 68.50 198 GLY A O 1
ATOM 1586 N N . THR A 1 199 ? 9.743 11.679 -23.774 1.00 83.25 199 THR A N 1
ATOM 1587 C CA . THR A 1 199 ? 9.236 12.248 -22.521 1.00 83.25 199 THR A CA 1
ATOM 1588 C C . THR A 1 199 ? 8.890 11.159 -21.498 1.00 83.25 199 THR A C 1
ATOM 1590 O O . THR A 1 199 ? 9.073 11.361 -20.301 1.00 83.25 199 THR A O 1
ATOM 1593 N N . GLN A 1 200 ? 8.476 9.974 -21.961 1.00 85.81 200 GLN A N 1
ATOM 1594 C CA . GLN A 1 200 ? 8.026 8.865 -21.112 1.00 85.81 200 GLN A CA 1
ATOM 1595 C C . GLN A 1 200 ? 9.157 8.205 -20.306 1.00 85.81 200 GLN A C 1
ATOM 1597 O O . GLN A 1 200 ? 9.011 8.020 -19.100 1.00 85.81 200 GLN A O 1
ATOM 1602 N N . TYR A 1 201 ? 10.307 7.891 -20.922 1.00 86.94 201 TYR A N 1
ATOM 1603 C CA . TYR A 1 201 ? 11.435 7.320 -20.167 1.00 86.94 201 TYR A CA 1
ATOM 1604 C C . TYR A 1 201 ? 12.030 8.338 -19.185 1.00 86.94 201 TYR A C 1
ATOM 1606 O O . TYR A 1 201 ? 12.490 7.954 -18.113 1.00 86.94 201 TYR A O 1
ATOM 1614 N N . THR A 1 202 ? 11.968 9.637 -19.505 1.00 87.12 202 THR A N 1
ATOM 1615 C CA . THR A 1 202 ? 12.394 10.705 -18.590 1.00 87.12 202 THR A CA 1
ATOM 1616 C C . THR A 1 202 ? 11.453 10.782 -17.391 1.00 87.12 202 THR A C 1
ATOM 1618 O O . THR A 1 202 ? 11.919 10.746 -16.258 1.00 87.12 202 THR A O 1
ATOM 1621 N N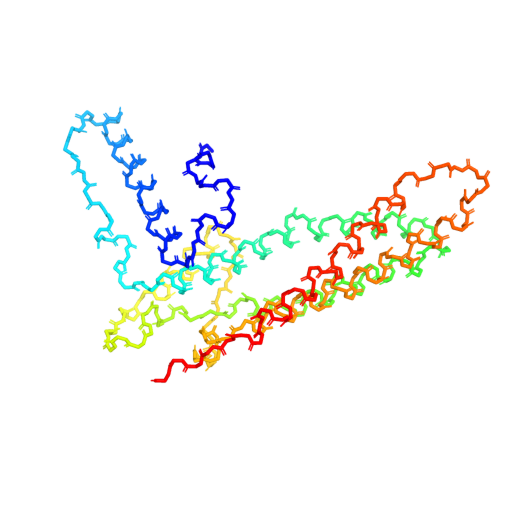 . ALA A 1 203 ? 10.134 10.785 -17.620 1.00 90.00 203 ALA A N 1
ATOM 1622 C CA . ALA A 1 203 ? 9.138 10.768 -16.549 1.00 90.00 203 ALA A CA 1
ATOM 1623 C C . ALA A 1 203 ? 9.282 9.532 -15.643 1.00 90.00 203 ALA A C 1
ATOM 1625 O O . ALA A 1 203 ? 9.229 9.656 -14.420 1.00 90.00 203 ALA A O 1
ATOM 1626 N N . MET A 1 204 ? 9.530 8.353 -16.228 1.00 91.19 204 MET A N 1
ATOM 1627 C CA . MET A 1 204 ? 9.772 7.122 -15.472 1.00 91.19 204 MET A CA 1
ATOM 1628 C C . MET A 1 204 ? 11.029 7.220 -14.598 1.00 91.19 204 MET A C 1
ATOM 1630 O O . MET A 1 204 ? 10.976 6.876 -13.419 1.00 91.19 204 MET A O 1
ATOM 1634 N N . ALA A 1 205 ? 12.139 7.731 -15.141 1.00 90.69 205 ALA A N 1
ATOM 1635 C CA . ALA A 1 205 ? 13.372 7.927 -14.379 1.00 90.69 205 ALA A CA 1
ATOM 1636 C C . ALA A 1 205 ? 13.200 8.960 -13.249 1.00 90.69 205 ALA A C 1
ATOM 1638 O O . ALA A 1 205 ? 13.676 8.738 -12.137 1.00 90.69 205 ALA A O 1
ATOM 1639 N N . THR A 1 206 ? 12.475 10.058 -13.491 1.00 93.56 206 THR A N 1
ATOM 1640 C CA . THR A 1 206 ? 12.168 11.063 -12.461 1.00 93.56 206 THR A CA 1
ATOM 1641 C C . THR A 1 206 ? 11.294 10.486 -11.347 1.00 93.56 206 THR A C 1
ATOM 1643 O O . THR A 1 206 ? 11.591 10.689 -10.171 1.00 93.56 206 THR A O 1
ATOM 1646 N N . ALA A 1 207 ? 10.252 9.721 -11.688 1.00 94.19 207 ALA A N 1
ATOM 1647 C CA . ALA A 1 207 ? 9.409 9.056 -10.696 1.00 94.19 207 ALA A CA 1
ATOM 1648 C C . ALA A 1 207 ? 10.209 8.046 -9.857 1.00 94.19 207 ALA A C 1
ATOM 1650 O O . ALA A 1 207 ? 10.065 8.001 -8.636 1.00 94.19 207 ALA A O 1
ATOM 1651 N N . ALA A 1 208 ? 11.099 7.276 -10.487 1.00 95.19 208 ALA A N 1
ATOM 1652 C CA . ALA A 1 208 ? 11.975 6.349 -9.783 1.00 95.19 208 ALA A CA 1
ATOM 1653 C C . ALA A 1 208 ? 12.941 7.072 -8.828 1.00 95.19 208 ALA A C 1
ATOM 1655 O O . ALA A 1 208 ? 13.098 6.642 -7.687 1.00 95.19 208 ALA A O 1
ATOM 1656 N N . ALA A 1 209 ? 13.524 8.202 -9.239 1.00 95.12 209 ALA A N 1
ATOM 1657 C CA . ALA A 1 209 ? 14.356 9.026 -8.361 1.00 95.12 209 ALA A CA 1
ATOM 1658 C C . ALA A 1 209 ? 13.572 9.555 -7.146 1.00 95.12 209 ALA A C 1
ATOM 1660 O O . ALA A 1 209 ? 14.076 9.520 -6.023 1.00 95.12 209 ALA A O 1
ATOM 1661 N N . GLN A 1 210 ? 12.314 9.967 -7.341 1.00 97.44 210 GLN A N 1
ATOM 1662 C CA . GLN A 1 210 ? 11.445 10.379 -6.236 1.00 97.44 210 GLN A CA 1
ATOM 1663 C C . GLN A 1 210 ? 11.196 9.232 -5.246 1.00 97.44 210 GLN A C 1
ATOM 1665 O O . GLN A 1 210 ? 11.227 9.453 -4.038 1.00 97.44 210 GLN A O 1
ATOM 1670 N N . ILE A 1 211 ? 10.987 8.004 -5.733 1.00 97.19 211 ILE A N 1
ATOM 1671 C CA . ILE A 1 211 ? 10.813 6.825 -4.868 1.00 97.19 211 ILE A CA 1
ATOM 1672 C C . ILE A 1 211 ? 12.067 6.583 -4.019 1.00 97.19 211 ILE A C 1
ATOM 1674 O O . ILE A 1 211 ? 11.943 6.328 -2.823 1.00 97.19 211 ILE A O 1
ATOM 1678 N N . MET A 1 212 ? 13.263 6.717 -4.600 1.00 97.75 212 MET A N 1
ATOM 1679 C CA . MET A 1 212 ? 14.523 6.569 -3.858 1.00 97.75 212 MET A CA 1
ATOM 1680 C C . MET A 1 212 ? 14.663 7.626 -2.752 1.00 97.75 212 MET A C 1
ATOM 1682 O O . MET A 1 212 ? 15.051 7.305 -1.629 1.00 97.75 212 MET A O 1
ATOM 1686 N N . GLY A 1 213 ? 14.285 8.878 -3.034 1.00 97.44 213 GLY A N 1
ATOM 1687 C CA . GLY A 1 213 ? 14.248 9.945 -2.029 1.00 97.44 213 GLY A CA 1
ATOM 1688 C C . GLY A 1 213 ? 13.233 9.673 -0.911 1.00 97.44 213 GLY A C 1
ATOM 1689 O O . GLY A 1 213 ? 13.562 9.777 0.270 1.00 97.44 213 GLY A O 1
ATOM 1690 N N . ASN A 1 214 ? 12.019 9.245 -1.272 1.00 96.38 214 ASN A N 1
ATOM 1691 C CA . ASN A 1 214 ? 10.978 8.870 -0.309 1.00 96.38 214 ASN A CA 1
ATOM 1692 C C . ASN A 1 214 ? 11.432 7.716 0.591 1.00 96.38 214 ASN A C 1
ATOM 1694 O O . ASN A 1 214 ? 11.138 7.713 1.785 1.00 96.38 214 ASN A O 1
ATOM 1698 N N . HIS A 1 215 ? 12.162 6.748 0.032 1.00 97.19 215 HIS A N 1
ATOM 1699 C CA . HIS A 1 215 ? 12.700 5.634 0.797 1.00 97.19 215 HIS A CA 1
ATOM 1700 C C . HIS A 1 215 ? 13.662 6.101 1.891 1.00 97.19 215 HIS A C 1
ATOM 1702 O O . HIS A 1 215 ? 13.551 5.644 3.029 1.00 97.19 215 HIS A O 1
ATOM 1708 N N . MET A 1 216 ? 14.545 7.055 1.583 1.00 96.31 216 MET A N 1
ATOM 1709 C CA . MET A 1 216 ? 15.451 7.636 2.575 1.00 96.31 216 MET A CA 1
ATOM 1710 C C . MET A 1 216 ? 14.680 8.315 3.711 1.00 96.31 216 MET A C 1
ATOM 1712 O O . MET A 1 216 ? 14.943 8.028 4.876 1.00 96.31 216 MET A O 1
ATOM 1716 N N . ALA A 1 217 ? 13.694 9.154 3.382 1.00 94.12 217 ALA A N 1
ATOM 1717 C CA . ALA A 1 217 ? 12.863 9.815 4.387 1.00 94.12 217 ALA A CA 1
ATOM 1718 C C . ALA A 1 217 ? 12.141 8.798 5.288 1.00 94.12 217 ALA A C 1
ATOM 1720 O O . ALA A 1 217 ? 12.192 8.908 6.511 1.00 94.12 217 ALA A O 1
ATOM 1721 N N . LEU A 1 218 ? 11.530 7.769 4.693 1.00 92.75 218 LEU A N 1
ATOM 1722 C CA . LEU A 1 218 ? 10.810 6.737 5.438 1.00 92.75 218 LEU A CA 1
ATOM 1723 C C . LEU A 1 218 ? 11.751 5.905 6.315 1.00 92.75 218 LEU A C 1
ATOM 1725 O O . LEU A 1 218 ? 11.397 5.569 7.442 1.00 92.75 218 LEU A O 1
ATOM 1729 N N . THR A 1 219 ? 12.959 5.618 5.832 1.00 93.69 219 THR A N 1
ATOM 1730 C CA . THR A 1 219 ? 13.987 4.906 6.600 1.00 93.69 219 THR A CA 1
ATOM 1731 C C . THR A 1 219 ? 14.366 5.696 7.845 1.00 93.69 219 THR A C 1
ATOM 1733 O O . THR A 1 219 ? 14.345 5.141 8.937 1.00 93.69 219 THR A O 1
ATOM 1736 N N . VAL A 1 220 ? 14.636 6.998 7.702 1.00 92.75 220 VAL A N 1
ATOM 1737 C CA . VAL A 1 220 ? 14.966 7.870 8.837 1.00 92.75 220 VAL A CA 1
ATOM 1738 C C . VAL A 1 220 ? 13.811 7.909 9.835 1.00 92.75 220 VAL A C 1
ATOM 1740 O O . VAL A 1 220 ? 14.030 7.626 11.007 1.00 92.75 220 VAL A O 1
ATOM 1743 N N . VAL A 1 221 ? 12.577 8.152 9.382 1.00 88.62 221 VAL A N 1
ATOM 1744 C CA . VAL A 1 221 ? 11.396 8.172 10.268 1.00 88.62 221 VAL A CA 1
ATOM 1745 C C . VAL A 1 221 ? 11.208 6.836 10.992 1.00 88.62 221 VAL A C 1
ATOM 1747 O O . VAL A 1 221 ? 10.895 6.820 12.177 1.00 88.62 221 VAL A O 1
ATOM 1750 N N . SER A 1 222 ? 11.473 5.711 10.325 1.00 87.81 222 SER A N 1
ATOM 1751 C CA . SER A 1 222 ? 11.329 4.378 10.930 1.00 87.81 222 SER A CA 1
ATOM 1752 C C . SER A 1 222 ? 12.318 4.120 12.071 1.00 87.81 222 SER A C 1
ATOM 1754 O O . SER A 1 222 ? 12.050 3.277 12.920 1.00 87.81 222 SER A O 1
ATOM 1756 N N . THR A 1 223 ? 13.432 4.857 12.130 1.00 87.81 223 THR A N 1
ATOM 1757 C CA . THR A 1 223 ? 14.383 4.795 13.256 1.00 87.81 223 THR A CA 1
ATOM 1758 C C . THR A 1 223 ? 13.973 5.630 14.467 1.00 87.81 223 THR A C 1
ATOM 1760 O O . THR A 1 223 ? 14.585 5.499 15.522 1.00 87.81 223 THR A O 1
ATOM 1763 N N . MET A 1 224 ? 12.949 6.477 14.339 1.00 84.50 224 MET A N 1
ATOM 1764 C CA . MET A 1 224 ? 12.494 7.379 15.405 1.00 84.50 224 MET A CA 1
ATOM 1765 C C . MET A 1 224 ? 11.448 6.734 16.328 1.00 84.50 224 MET A C 1
ATOM 1767 O O . MET A 1 224 ? 10.814 7.433 17.112 1.00 84.50 224 MET A O 1
ATOM 1771 N N . GLY A 1 225 ? 11.240 5.417 16.226 1.00 76.44 225 GLY A N 1
ATOM 1772 C CA . GLY A 1 225 ? 10.378 4.680 17.147 1.00 76.44 225 GLY A CA 1
ATOM 1773 C C . GLY A 1 225 ? 10.900 4.776 18.582 1.00 76.44 225 GLY A C 1
ATOM 1774 O O . GLY A 1 225 ? 12.083 4.545 18.840 1.00 76.44 225 GLY A O 1
ATOM 1775 N N . HIS A 1 226 ? 10.014 5.109 19.514 1.00 71.81 226 HIS A N 1
ATOM 1776 C CA . HIS A 1 226 ? 10.287 5.095 20.946 1.00 71.81 226 HIS A CA 1
ATOM 1777 C C . HIS A 1 226 ? 9.493 3.952 21.569 1.00 71.81 226 HIS A C 1
ATOM 1779 O O . HIS A 1 226 ? 8.336 3.752 21.218 1.00 71.81 226 HIS A O 1
ATOM 1785 N N . VAL A 1 227 ? 10.133 3.164 22.436 1.00 69.25 227 VAL A N 1
ATOM 1786 C CA . VAL A 1 227 ? 9.448 2.061 23.114 1.00 69.25 227 VAL A CA 1
ATOM 1787 C C . VAL A 1 227 ? 8.721 2.620 24.327 1.00 69.25 227 VAL A C 1
ATOM 1789 O O . VAL A 1 227 ? 9.368 2.995 25.306 1.00 69.25 227 VAL A O 1
ATOM 1792 N N . ASP A 1 228 ? 7.395 2.628 24.267 1.00 59.75 228 ASP A N 1
ATOM 1793 C CA . ASP A 1 228 ? 6.545 2.902 25.421 1.00 59.75 228 ASP A CA 1
ATOM 1794 C C . ASP A 1 228 ? 6.366 1.597 26.219 1.00 59.75 228 ASP A C 1
ATOM 1796 O O . ASP A 1 228 ? 5.524 0.754 25.887 1.00 59.75 228 ASP A O 1
ATOM 1800 N N . ILE A 1 229 ? 7.230 1.398 27.227 1.00 53.94 229 ILE A N 1
ATOM 1801 C CA . ILE A 1 229 ? 7.200 0.262 28.176 1.00 53.94 229 ILE A CA 1
ATOM 1802 C C . ILE A 1 229 ? 6.333 0.606 29.385 1.00 53.94 229 ILE A C 1
ATOM 1804 O O . ILE A 1 229 ? 6.562 1.688 29.973 1.00 53.94 229 ILE A O 1
#

Foldseek 3Di:
DLPVQDDPDPVVQVDLVSNLVSVLVSVQVVVCVCCCVPPVDPDRDDCSVVPCVQADSLQVVLLVVLLVVVCCCVVPVVVVLVVVLVVQVVDPVSPVLNVLSVVLNVQLVVLVLVSLAGQLQRRDPPPPDGDPRCRSVVVQVVCCVPRVGHHDYHPDHQPSRQFPVSVLSSLVSLLSSLVSLLVVLVVVCVVCVVPDPDPPSVVSNVVSVVSNVVSVVVNVVRVPGDGPD

pLDDT: mean 85.56, std 11.37, range [50.84, 98.25]